Protein AF-Q0B689-F1 (afdb_monomer_lite)

Organism: Burkholderia ambifaria (strain ATCC BAA-244 / DSM 16087 / CCUG 44356 / LMG 19182 / AMMD) (NCBI:txid339670)

Secondary structure (DSSP, 8-state):
--TT-GGGG-HHHHHHHHHHHHHHHHHS----SSS-TTT---GGGSTTHHHHHHHHHGGGHHHHHHHHHHHT-SSGGGS-SSHHHHHHHHHHHHHS-----HHHHHHHHHHHHHHTTHHHHHHHHHHHHHHHHHHHHHHHHHHHHH-TT-EEEEPPPEEEETTEEEEEEEEE-TT-S--EE-PEEEEEEETTEEEEEEEEGGGEEEEEEEEEEETT-----HHHHHHHHHHHHHHHHHHH--

Foldseek 3Di:
DDPDDPCPPQQLVVQLVVLQVVLCVQQVDGQPALADFAQRDGPCRDPPSLVSLCVRCPQLSLLNVVLSLQSSPLASVSHPNHPVSNVVSVVVSVVCSDPDDVVNVVVSVVVVVCSRLPVVLVLLVVLVVLVVVLLVVLQVVVCVVVDLQWDWDKDDWDDPGSFKIKIWIAIDGPPDPDDTFTWMWIWGCRRQKTWIWIAGPPNDDDTDTQDIDGSPDSDPDDSNSVSSNCSHVVRVCVRPVD

Radius of gyration: 23.0 Å; chains: 1; bounding box: 53×30×72 Å

pLDDT: mean 84.65, std 12.05, range [39.56, 97.44]

Structure (mmCIF, N/CA/C/O backbone):
data_AF-Q0B689-F1
#
_entry.id   AF-Q0B689-F1
#
loop_
_atom_site.group_PDB
_atom_site.id
_atom_site.type_symbol
_atom_site.label_atom_id
_atom_site.label_alt_id
_atom_site.label_comp_id
_atom_site.label_asym_id
_atom_site.label_entity_id
_atom_site.label_seq_id
_atom_site.pdbx_PDB_ins_code
_atom_site.Cartn_x
_atom_site.Cartn_y
_atom_site.Cartn_z
_atom_site.occupancy
_atom_site.B_iso_or_equiv
_atom_site.auth_seq_id
_atom_site.auth_comp_id
_atom_site.auth_asym_id
_atom_site.auth_atom_id
_atom_site.pdbx_PDB_model_num
ATOM 1 N N . MET A 1 1 ? -10.304 -6.192 -3.653 1.00 49.03 1 MET A N 1
ATOM 2 C CA . MET A 1 1 ? -9.252 -7.211 -3.418 1.00 49.03 1 MET A CA 1
ATOM 3 C C . MET A 1 1 ? -9.024 -7.962 -4.718 1.00 49.03 1 MET A C 1
ATOM 5 O O . MET A 1 1 ? -10.013 -8.353 -5.327 1.00 49.03 1 MET A O 1
ATOM 9 N N . ALA A 1 2 ? -7.773 -8.137 -5.152 1.00 39.56 2 ALA A N 1
ATOM 10 C CA . ALA A 1 2 ? -7.465 -8.886 -6.372 1.00 39.56 2 ALA A CA 1
ATOM 11 C C . ALA A 1 2 ? -7.900 -10.368 -6.250 1.00 39.56 2 ALA A C 1
ATOM 13 O O . ALA A 1 2 ? -7.925 -10.894 -5.130 1.00 39.56 2 ALA A O 1
ATOM 14 N N . PRO A 1 3 ? -8.257 -11.046 -7.358 1.00 43.84 3 PRO A N 1
ATOM 15 C CA . PRO A 1 3 ? -8.847 -12.386 -7.331 1.00 43.84 3 PRO A CA 1
ATOM 16 C C . PRO A 1 3 ? -7.998 -13.462 -6.630 1.00 43.84 3 PRO A C 1
ATOM 18 O O . PRO A 1 3 ? -8.592 -14.293 -5.943 1.00 43.84 3 PRO A O 1
ATOM 21 N N . ASP A 1 4 ? -6.664 -13.359 -6.664 1.00 53.22 4 ASP A N 1
ATOM 22 C CA . ASP A 1 4 ? -5.737 -14.439 -6.267 1.00 53.22 4 ASP A CA 1
ATOM 23 C C . ASP A 1 4 ? -4.779 -14.097 -5.104 1.00 53.22 4 ASP A C 1
ATOM 25 O O . ASP A 1 4 ? -3.700 -14.673 -4.990 1.00 53.22 4 ASP A O 1
ATOM 29 N N . SER A 1 5 ? -5.120 -13.145 -4.223 1.00 53.62 5 SER A N 1
ATOM 30 C CA . SER A 1 5 ? -4.255 -12.853 -3.061 1.00 53.62 5 SER A CA 1
ATOM 31 C C . SER A 1 5 ? -4.350 -13.967 -1.995 1.00 53.62 5 SER A C 1
ATOM 33 O O . SER A 1 5 ? -5.467 -14.277 -1.559 1.00 53.62 5 SER A O 1
ATOM 35 N N . PRO A 1 6 ? -3.217 -14.519 -1.506 1.00 56.22 6 PRO A N 1
ATOM 36 C CA . PRO A 1 6 ? -3.175 -15.491 -0.401 1.00 56.22 6 PRO A CA 1
ATOM 37 C C . PRO A 1 6 ? -3.872 -14.995 0.875 1.00 56.22 6 PRO A C 1
ATOM 39 O O . PRO A 1 6 ? -4.414 -15.785 1.647 1.00 56.22 6 PRO A O 1
ATOM 42 N N . ASN A 1 7 ? -3.942 -13.674 1.055 1.00 59.44 7 ASN A N 1
ATOM 43 C CA . ASN A 1 7 ? -4.547 -13.017 2.212 1.00 59.44 7 ASN A CA 1
ATOM 44 C C . ASN A 1 7 ? -6.085 -13.030 2.221 1.00 59.44 7 ASN A C 1
ATOM 46 O O . ASN A 1 7 ? -6.696 -12.594 3.197 1.00 59.44 7 ASN A O 1
ATOM 50 N N . LYS A 1 8 ? -6.748 -13.543 1.171 1.00 60.94 8 LYS A N 1
ATOM 51 C CA . LYS A 1 8 ? -8.223 -13.606 1.109 1.00 60.94 8 LYS A CA 1
ATOM 52 C C . LYS A 1 8 ? -8.861 -14.414 2.245 1.00 60.94 8 LYS A C 1
ATOM 54 O O . LYS A 1 8 ? -10.035 -14.203 2.529 1.00 60.94 8 LYS A O 1
ATOM 59 N N . ARG A 1 9 ? -8.126 -15.350 2.856 1.00 69.19 9 ARG A N 1
ATOM 60 C CA . ARG A 1 9 ? -8.610 -16.225 3.943 1.00 69.19 9 ARG A CA 1
ATOM 61 C C . ARG A 1 9 ? -7.841 -16.034 5.246 1.00 69.19 9 ARG A C 1
ATOM 63 O O . ARG A 1 9 ? -7.710 -16.962 6.039 1.00 69.19 9 ARG A O 1
ATOM 70 N N . ASP A 1 10 ? -7.294 -14.845 5.452 1.00 82.56 10 ASP A N 1
ATOM 71 C CA . ASP A 1 10 ? -6.554 -14.554 6.667 1.00 82.56 10 ASP A CA 1
ATOM 72 C C . ASP A 1 10 ? -7.496 -14.460 7.882 1.00 82.56 10 ASP A C 1
ATOM 74 O O . ASP A 1 10 ? -8.417 -13.641 7.888 1.00 82.56 10 ASP A O 1
ATOM 78 N N . GLN A 1 11 ? -7.236 -15.250 8.931 1.00 88.81 11 GLN A N 1
ATOM 79 C CA . GLN A 1 11 ? -8.002 -15.255 10.189 1.00 88.81 11 GLN A CA 1
ATOM 80 C C . GLN A 1 11 ? -8.126 -13.865 10.841 1.00 88.81 11 GLN A C 1
ATOM 82 O O . GLN A 1 11 ? -9.075 -13.583 11.571 1.00 88.81 11 GLN A O 1
ATOM 87 N N . ARG A 1 12 ? -7.172 -12.965 10.581 1.00 90.88 12 ARG A N 1
ATOM 88 C CA . ARG A 1 12 ? -7.169 -11.586 11.082 1.00 90.88 12 ARG A CA 1
ATOM 89 C C . ARG A 1 12 ? -8.289 -10.771 10.442 1.00 90.88 12 ARG A C 1
ATOM 91 O O . ARG A 1 12 ? -8.774 -9.831 11.064 1.00 90.88 12 ARG A O 1
ATOM 98 N N . SER A 1 13 ? -8.746 -11.146 9.245 1.00 88.38 13 SER A N 1
ATOM 99 C CA . SER A 1 13 ? -9.927 -10.553 8.610 1.00 88.38 13 SER A CA 1
ATOM 100 C C . SER A 1 13 ? -11.204 -10.880 9.383 1.00 88.38 13 SER A C 1
ATOM 102 O O . SER A 1 13 ? -12.000 -9.974 9.619 1.00 88.38 13 SER A O 1
ATOM 104 N N . ASP A 1 14 ? -11.361 -12.119 9.863 1.00 91.25 14 ASP A N 1
ATOM 105 C CA . ASP A 1 14 ? -12.500 -12.504 10.710 1.00 91.25 14 ASP A CA 1
ATOM 106 C C . ASP A 1 14 ? -12.478 -11.741 12.040 1.00 91.25 14 ASP A C 1
ATOM 108 O O . ASP A 1 14 ? -13.495 -11.216 12.492 1.00 91.25 14 ASP A O 1
ATOM 112 N N . VAL A 1 15 ? -11.296 -11.600 12.649 1.00 95.44 15 VAL A N 1
ATOM 113 C CA . VAL A 1 15 ? -11.134 -10.812 13.881 1.00 95.44 15 VAL A CA 1
ATOM 114 C C . VAL A 1 15 ? -11.488 -9.340 13.642 1.00 95.44 15 VAL A C 1
ATOM 116 O O . VAL A 1 15 ? -12.200 -8.740 14.448 1.00 95.44 15 VAL A O 1
ATOM 119 N N . THR A 1 16 ? -11.062 -8.753 12.521 1.00 94.69 16 THR A N 1
ATOM 120 C CA . THR A 1 16 ? -11.468 -7.396 12.126 1.00 94.69 16 THR A CA 1
ATOM 121 C C . THR A 1 16 ? -12.969 -7.288 11.894 1.00 94.69 16 THR A C 1
ATOM 123 O O . THR A 1 16 ? -13.560 -6.276 12.266 1.00 94.69 16 THR A O 1
ATOM 126 N N . PHE A 1 17 ? -13.608 -8.315 11.335 1.00 93.25 17 PHE A N 1
ATOM 127 C CA . PHE A 1 17 ? -15.056 -8.326 11.159 1.00 93.25 17 PHE A CA 1
ATOM 128 C C . PHE A 1 17 ? -15.786 -8.273 12.507 1.00 93.25 17 PHE A C 1
ATOM 130 O O . PHE A 1 17 ? -16.710 -7.478 12.671 1.00 93.25 17 PHE A O 1
ATOM 137 N N . VAL A 1 18 ? -15.312 -9.016 13.514 1.00 96.38 18 VAL A N 1
ATOM 138 C CA . VAL A 1 18 ? -15.837 -8.936 14.892 1.00 96.38 18 VAL A CA 1
ATOM 139 C C . VAL A 1 18 ? -15.664 -7.532 15.483 1.00 96.38 18 VAL A C 1
ATOM 141 O O . VAL A 1 18 ? -16.594 -7.006 16.098 1.00 96.38 18 VAL A O 1
ATOM 144 N N . VAL A 1 19 ? -14.519 -6.880 15.255 1.00 96.81 19 VAL A N 1
ATOM 145 C CA . VAL A 1 19 ? -14.325 -5.468 15.640 1.00 96.81 19 VAL A CA 1
ATOM 146 C C . VAL A 1 19 ? -15.316 -4.552 14.907 1.00 96.81 19 VAL A C 1
ATOM 148 O O . VAL A 1 19 ? -15.863 -3.627 15.508 1.00 96.81 19 VAL A O 1
ATOM 151 N N . GLY A 1 20 ? -15.601 -4.836 13.636 1.00 96.56 20 GLY A N 1
ATOM 152 C CA . GLY A 1 20 ? -16.612 -4.145 12.839 1.00 96.56 20 GLY A CA 1
ATOM 153 C C . GLY A 1 20 ? -18.028 -4.272 13.404 1.00 96.56 20 GLY A C 1
ATOM 154 O O . GLY A 1 20 ? -18.747 -3.276 13.470 1.00 96.56 20 GLY A O 1
ATOM 155 N N . ILE A 1 21 ? -18.408 -5.462 13.879 1.00 96.75 21 ILE A N 1
ATOM 156 C CA . ILE A 1 21 ? -19.691 -5.685 14.561 1.00 96.75 21 ILE A CA 1
ATOM 157 C C . ILE A 1 21 ? -19.764 -4.841 15.833 1.00 96.75 21 ILE A C 1
ATOM 159 O O . ILE A 1 21 ? -20.750 -4.137 16.036 1.00 96.75 21 ILE A O 1
ATOM 163 N N . LEU A 1 22 ? -18.717 -4.853 16.666 1.00 96.12 22 LEU A N 1
ATOM 164 C CA . LEU A 1 22 ? -18.672 -4.027 17.876 1.00 96.12 22 LEU A CA 1
ATOM 165 C C . LEU A 1 22 ? -18.818 -2.534 17.543 1.00 96.12 22 LEU A C 1
ATOM 167 O O . LEU A 1 22 ? -19.594 -1.829 18.184 1.00 96.12 22 LEU A O 1
ATOM 171 N N . PHE A 1 23 ? -18.119 -2.055 16.513 1.00 97.25 23 PHE A N 1
ATOM 172 C CA . PHE A 1 23 ? -18.246 -0.678 16.042 1.00 97.25 23 PHE A CA 1
ATOM 173 C C . PHE A 1 23 ? -19.677 -0.341 15.607 1.00 97.25 23 PHE A C 1
ATOM 175 O O . PHE A 1 23 ? -20.207 0.699 16.004 1.00 97.25 23 PHE A O 1
ATOM 182 N N . TYR A 1 24 ? -20.319 -1.221 14.836 1.00 96.62 24 TYR A N 1
ATOM 183 C CA . TYR A 1 24 ? -21.706 -1.036 14.415 1.00 96.62 24 TYR A CA 1
ATOM 184 C C . TYR A 1 24 ? -22.658 -1.001 15.615 1.00 96.62 24 TYR A C 1
ATOM 186 O O . TYR A 1 24 ? -23.504 -0.118 15.689 1.00 96.62 24 TYR A O 1
ATOM 194 N N . VAL A 1 25 ? -22.481 -1.892 16.593 1.00 95.56 25 VAL A N 1
ATOM 195 C CA . VAL A 1 25 ? -23.295 -1.918 17.819 1.00 95.56 25 VAL A CA 1
ATOM 196 C C . VAL A 1 25 ? -23.165 -0.614 18.612 1.00 95.56 25 VAL A C 1
ATOM 198 O O . VAL A 1 25 ? -24.165 -0.108 19.112 1.00 95.56 25 VAL A O 1
ATOM 201 N N . LEU A 1 26 ? -21.961 -0.039 18.707 1.00 94.06 26 LEU A N 1
ATOM 202 C CA . LEU A 1 26 ? -21.735 1.200 19.463 1.00 94.06 26 LEU A CA 1
ATOM 203 C C . LEU A 1 26 ? -22.168 2.473 18.724 1.00 94.06 26 LEU A C 1
ATOM 205 O O . LEU A 1 26 ? -22.410 3.493 19.365 1.00 94.06 26 LEU A O 1
ATOM 209 N N . THR A 1 27 ? -22.217 2.456 17.390 1.00 95.38 27 THR A N 1
ATOM 210 C CA . THR A 1 27 ? -22.373 3.689 16.593 1.00 95.38 27 THR A CA 1
ATOM 211 C C . THR A 1 27 ? -23.562 3.696 15.639 1.00 95.38 27 THR A C 1
ATOM 213 O O . THR A 1 27 ? -23.924 4.759 15.139 1.00 95.38 27 THR A O 1
ATOM 216 N N . GLY A 1 28 ? -24.137 2.533 15.328 1.00 94.44 28 GLY A N 1
ATOM 217 C CA . GLY A 1 28 ? -25.114 2.342 14.254 1.00 94.44 28 GLY A CA 1
ATOM 218 C C . GLY A 1 28 ? -24.543 2.512 12.839 1.00 94.44 28 GLY A C 1
ATOM 219 O O . GLY A 1 28 ? -25.301 2.500 11.870 1.00 94.44 28 GLY A O 1
ATOM 220 N N . LYS A 1 29 ? -23.223 2.695 12.685 1.00 93.31 29 LYS A N 1
ATOM 221 C CA . LYS A 1 29 ? -22.570 2.993 11.400 1.00 93.31 29 LYS A CA 1
ATOM 222 C C . LYS A 1 29 ? -21.870 1.769 10.829 1.00 93.31 29 LYS A C 1
ATOM 224 O O . LYS A 1 29 ? -21.162 1.060 11.537 1.00 93.31 29 LYS A O 1
ATOM 229 N N . ASN A 1 30 ? -22.030 1.541 9.527 1.00 91.38 30 ASN A N 1
ATOM 230 C CA . ASN A 1 30 ? -21.387 0.428 8.831 1.00 91.38 30 ASN A CA 1
ATOM 231 C C . ASN A 1 30 ? -19.897 0.742 8.551 1.00 91.38 30 ASN A C 1
ATOM 233 O O . ASN A 1 30 ? -19.612 1.731 7.867 1.00 91.38 30 ASN A O 1
ATOM 237 N N . PRO A 1 31 ? -18.938 -0.077 9.029 1.00 90.25 31 PRO A N 1
ATOM 238 C CA . PRO A 1 31 ? -17.520 0.063 8.705 1.00 90.25 31 PRO A CA 1
ATOM 239 C C . PRO A 1 31 ? -17.212 -0.551 7.325 1.00 90.25 31 PRO A C 1
ATOM 241 O O . PRO A 1 31 ? -16.418 -1.480 7.209 1.00 90.25 31 PRO A O 1
ATOM 244 N N . SER A 1 32 ? -17.855 -0.036 6.272 1.00 82.31 32 SER A N 1
ATOM 245 C CA . SER A 1 32 ? -17.854 -0.622 4.919 1.00 82.31 32 SER A CA 1
ATOM 246 C C . SER A 1 32 ? -16.464 -0.756 4.285 1.00 82.31 32 SER A C 1
ATOM 248 O O . SER A 1 32 ? -16.208 -1.703 3.546 1.00 82.31 32 SER A O 1
ATOM 250 N N . VAL A 1 33 ? -15.559 0.177 4.589 1.00 85.00 33 VAL A N 1
ATOM 251 C CA . VAL A 1 33 ? -14.144 0.147 4.191 1.00 85.00 33 VAL A CA 1
ATOM 252 C C . VAL A 1 33 ? -13.263 0.436 5.406 1.00 85.00 33 VAL A C 1
ATOM 254 O O . VAL A 1 33 ? -13.633 1.255 6.250 1.00 85.00 33 VAL A O 1
ATOM 257 N N . LEU A 1 34 ? -12.106 -0.228 5.509 1.00 85.00 34 LEU A N 1
ATOM 258 C CA . LEU A 1 34 ? -11.182 -0.087 6.649 1.00 85.00 34 LEU A CA 1
ATOM 259 C C . LEU A 1 34 ? -10.441 1.255 6.667 1.00 85.00 34 LEU A C 1
ATOM 261 O O . LEU A 1 34 ? -10.031 1.712 7.728 1.00 85.00 34 LEU A O 1
ATOM 265 N N . GLU A 1 35 ? -10.292 1.884 5.507 1.00 83.31 35 GLU A N 1
ATOM 266 C CA . GLU A 1 35 ? -9.625 3.169 5.322 1.00 83.31 35 GLU A CA 1
ATOM 267 C C . GLU A 1 35 ? -10.253 3.854 4.101 1.00 83.31 35 GLU A C 1
ATOM 269 O O . GLU A 1 35 ? -10.512 3.195 3.094 1.00 83.31 35 GLU A O 1
ATOM 274 N N . GLU A 1 36 ? -10.574 5.143 4.203 1.00 80.12 36 GLU A N 1
ATOM 275 C CA . GLU A 1 36 ? -10.983 5.951 3.046 1.00 80.12 36 GLU A CA 1
ATOM 276 C C . GLU A 1 36 ? -9.768 6.282 2.176 1.00 80.12 36 GLU A C 1
ATOM 278 O O . GLU A 1 36 ? -8.765 6.762 2.699 1.00 80.12 36 GLU A O 1
ATOM 283 N N . SER A 1 37 ? -9.870 6.074 0.861 1.00 68.75 37 SER A N 1
ATOM 284 C CA . SER A 1 37 ? -8.774 6.320 -0.090 1.00 68.75 37 SER A CA 1
ATOM 285 C C . SER A 1 37 ? -8.305 7.778 -0.093 1.00 68.75 37 SER A C 1
ATOM 287 O O . SER A 1 37 ? -7.106 8.039 -0.082 1.00 68.75 37 SER A O 1
ATOM 289 N N . GLU A 1 38 ? -9.242 8.728 -0.042 1.00 69.19 38 GLU A N 1
ATOM 290 C CA . GLU A 1 38 ? -8.935 10.163 -0.111 1.00 69.19 38 GLU A CA 1
ATOM 291 C C . GLU A 1 38 ? -8.323 10.707 1.184 1.00 69.19 38 GLU A C 1
ATOM 293 O O . GLU A 1 38 ? -7.38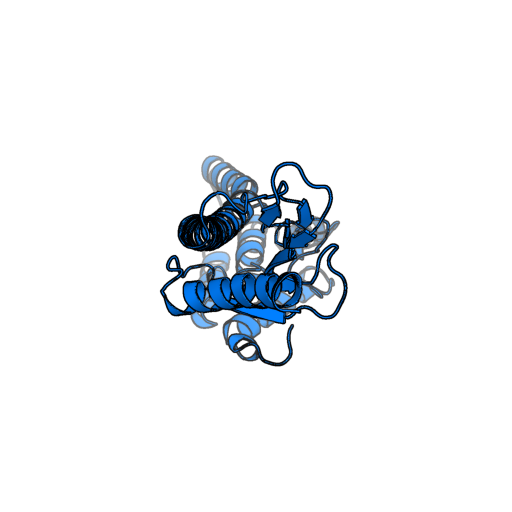0 11.496 1.160 1.00 69.19 38 GLU A O 1
ATOM 298 N N . THR A 1 39 ? -8.873 10.313 2.335 1.00 69.94 39 THR A N 1
ATOM 299 C CA . THR A 1 39 ? -8.546 10.939 3.626 1.00 69.94 39 THR A CA 1
ATOM 300 C C . THR A 1 39 ? -7.633 10.087 4.504 1.00 69.94 39 THR A C 1
ATOM 302 O O . THR A 1 39 ? -7.106 10.586 5.498 1.00 69.94 39 THR A O 1
ATOM 305 N N . GLY A 1 40 ? -7.480 8.796 4.197 1.00 74.00 40 GLY A N 1
ATOM 306 C CA . GLY A 1 40 ? -6.798 7.829 5.057 1.00 74.00 40 GLY A CA 1
ATOM 307 C C . GLY A 1 40 ? -7.536 7.540 6.371 1.00 74.00 40 GLY A C 1
ATOM 308 O O . GLY A 1 40 ? -6.964 6.938 7.280 1.00 74.00 40 GLY A O 1
ATOM 309 N N . ARG A 1 41 ? -8.792 7.988 6.526 1.00 82.88 41 ARG A N 1
ATOM 310 C CA . ARG A 1 41 ? -9.541 7.834 7.782 1.00 82.88 41 ARG A CA 1
ATOM 311 C C . ARG A 1 41 ? -10.106 6.429 7.937 1.00 82.88 41 ARG A C 1
ATOM 313 O O . ARG A 1 41 ? -10.775 5.898 7.045 1.00 82.88 41 ARG A O 1
ATOM 320 N N . ARG A 1 42 ? -9.916 5.867 9.129 1.00 89.38 42 ARG A N 1
ATOM 321 C CA . ARG A 1 42 ? -10.519 4.597 9.566 1.00 89.38 42 ARG A CA 1
ATOM 322 C C . ARG A 1 42 ? -11.968 4.796 10.038 1.00 89.38 42 ARG A C 1
ATOM 324 O O . ARG A 1 42 ? -12.331 5.925 10.375 1.00 89.38 42 ARG A O 1
ATOM 331 N N . PRO A 1 43 ? -12.804 3.739 10.126 1.00 93.56 43 PRO A N 1
ATOM 332 C CA . PRO A 1 43 ? -14.227 3.855 10.461 1.00 93.56 43 PRO A CA 1
ATOM 333 C C . PRO A 1 43 ? -14.557 4.736 11.675 1.00 93.56 43 PRO A C 1
ATOM 335 O O . PRO A 1 43 ? -15.450 5.577 11.598 1.00 93.56 43 PRO A O 1
ATOM 338 N N . HIS A 1 44 ? -13.818 4.604 12.777 1.00 92.69 44 HIS A N 1
ATOM 339 C CA . HIS A 1 44 ? -14.032 5.368 14.016 1.00 92.69 44 HIS A CA 1
ATOM 340 C C . HIS A 1 44 ? -13.517 6.813 13.974 1.00 92.69 44 HIS A C 1
ATOM 342 O O . HIS A 1 44 ? -13.874 7.619 14.834 1.00 92.69 44 HIS A O 1
ATOM 348 N N . GLN A 1 45 ? -12.714 7.152 12.966 1.00 89.81 45 GLN A N 1
ATOM 349 C CA . GLN A 1 45 ? -12.164 8.491 12.734 1.00 89.81 45 GLN A CA 1
ATOM 350 C C . GLN A 1 45 ? -13.041 9.321 11.780 1.00 89.81 45 GLN A C 1
ATOM 352 O O . GLN A 1 45 ? -12.759 10.494 11.530 1.00 89.81 45 GLN A O 1
ATOM 357 N N . ARG A 1 46 ? -14.103 8.723 11.225 1.00 88.69 46 ARG A N 1
ATOM 358 C CA . ARG A 1 46 ? -15.042 9.401 10.326 1.00 88.69 46 ARG A CA 1
ATOM 359 C C . ARG A 1 46 ? -15.959 10.368 11.081 1.00 88.69 46 ARG A C 1
ATOM 361 O O . ARG A 1 46 ? -16.239 10.147 12.265 1.00 88.69 46 ARG A O 1
ATOM 368 N N . PRO A 1 47 ? -16.489 11.403 10.399 1.00 87.69 47 PRO A N 1
ATOM 369 C CA . PRO A 1 47 ? -17.395 12.368 11.010 1.00 87.69 47 PRO A CA 1
ATOM 370 C C . PRO A 1 47 ? -18.544 11.718 11.798 1.00 87.69 47 PRO A C 1
ATOM 372 O O . PRO A 1 47 ? -19.244 10.811 11.330 1.00 87.69 47 PRO A O 1
ATOM 375 N N . GLY A 1 48 ? -18.723 12.173 13.037 1.00 88.25 48 GLY A N 1
ATOM 376 C CA . GLY A 1 48 ? -19.771 11.714 13.940 1.00 88.25 48 GLY A CA 1
ATOM 377 C C . GLY A 1 48 ? -19.512 10.353 14.595 1.00 88.25 48 GLY A C 1
ATOM 378 O O . GLY A 1 48 ? -20.357 9.909 15.361 1.00 88.25 48 GLY A O 1
ATOM 379 N N . ALA A 1 49 ? -18.482 9.583 14.216 1.00 91.44 49 ALA A N 1
ATOM 380 C CA . ALA A 1 49 ? -18.264 8.242 14.779 1.00 91.44 49 ALA A CA 1
ATOM 381 C C . ALA A 1 49 ? -17.666 8.321 16.190 1.00 91.44 49 ALA A C 1
ATOM 383 O O . ALA A 1 49 ? -18.134 7.651 17.109 1.00 91.44 49 ALA A O 1
ATOM 384 N N . SER A 1 50 ? -16.679 9.198 16.376 1.00 86.94 50 SER A N 1
ATOM 385 C CA . SER A 1 50 ? -16.067 9.460 17.681 1.00 86.94 50 SER A CA 1
ATOM 386 C C . SER A 1 50 ? -17.056 10.070 18.683 1.00 86.94 50 SER A C 1
ATOM 388 O O . SER A 1 50 ? -16.953 9.813 19.879 1.00 86.94 50 SER A O 1
ATOM 390 N N . GLU A 1 51 ? -18.033 10.854 18.222 1.00 89.94 51 GLU A N 1
ATOM 391 C CA . GLU A 1 51 ? -19.121 11.400 19.044 1.00 89.94 51 GLU A CA 1
ATOM 392 C C . GLU A 1 51 ? -20.050 10.284 19.533 1.00 89.94 51 GLU A C 1
ATOM 394 O O . GLU A 1 51 ? -20.333 10.210 20.727 1.00 89.94 51 GLU A O 1
ATOM 399 N N . SER A 1 52 ? -20.460 9.374 18.641 1.00 93.44 52 SER A N 1
ATOM 400 C CA . SER A 1 52 ? -21.273 8.208 19.009 1.00 93.44 52 SER A CA 1
ATOM 401 C C . SER A 1 52 ? -20.553 7.303 20.009 1.00 93.44 52 SER A C 1
ATOM 403 O O . SER A 1 52 ? -21.141 6.907 21.010 1.00 93.44 52 SER A O 1
ATOM 405 N N . ILE A 1 53 ? -19.261 7.029 19.788 1.00 93.19 53 ILE A N 1
ATOM 406 C CA . ILE A 1 53 ? -18.453 6.231 20.721 1.00 93.19 53 ILE A CA 1
ATOM 407 C C . ILE A 1 53 ? -18.376 6.926 22.082 1.00 93.19 53 ILE A C 1
ATOM 409 O O . ILE A 1 53 ? -18.591 6.273 23.097 1.00 93.19 53 ILE A O 1
ATOM 413 N N . ARG A 1 54 ? -18.130 8.242 22.115 1.00 89.62 54 ARG A N 1
ATOM 414 C CA . ARG A 1 54 ? -18.099 9.025 23.361 1.00 89.62 54 ARG A CA 1
ATOM 415 C C . ARG A 1 54 ? -19.401 8.934 24.148 1.00 89.62 54 ARG A C 1
ATOM 417 O O . ARG A 1 54 ? -19.355 8.751 25.359 1.00 89.62 54 ARG A O 1
ATOM 424 N N . ALA A 1 55 ? -20.536 9.027 23.460 1.00 90.25 55 ALA A N 1
ATOM 425 C CA . ALA A 1 55 ? -21.854 9.005 24.086 1.00 90.25 55 ALA A CA 1
ATOM 426 C C . ALA A 1 55 ? -22.193 7.664 24.763 1.00 90.25 55 ALA A C 1
ATOM 428 O O . ALA A 1 55 ? -22.967 7.647 25.715 1.00 90.25 55 ALA A O 1
ATOM 429 N N . VAL A 1 56 ? -21.632 6.549 24.279 1.00 90.75 56 VAL A N 1
ATOM 430 C CA . VAL A 1 56 ? -21.950 5.199 24.783 1.00 90.75 56 VAL A CA 1
ATOM 431 C C . VAL A 1 56 ? -20.843 4.642 25.681 1.00 90.75 56 VAL A C 1
ATOM 433 O O . VAL A 1 56 ? -21.126 3.990 26.684 1.00 90.75 56 VAL A O 1
ATOM 436 N N . ALA A 1 57 ? -19.576 4.887 25.339 1.00 86.06 57 ALA A N 1
ATOM 437 C CA . ALA A 1 57 ? -18.429 4.306 26.032 1.00 86.06 57 ALA A CA 1
ATOM 438 C C . ALA A 1 57 ? -18.017 5.082 27.292 1.00 86.06 57 ALA A C 1
ATOM 440 O O . ALA A 1 57 ? -17.313 4.511 28.122 1.00 86.06 57 ALA A O 1
ATOM 441 N N . ASN A 1 58 ? -18.441 6.343 27.455 1.00 84.62 58 ASN A N 1
ATOM 442 C CA . ASN A 1 58 ? -18.133 7.182 28.621 1.00 84.62 58 ASN A CA 1
ATOM 443 C C . ASN A 1 58 ? -16.635 7.116 28.985 1.00 84.62 58 ASN A C 1
ATOM 445 O O . ASN A 1 58 ? -15.779 7.423 28.150 1.00 84.62 58 ASN A O 1
ATOM 449 N N . ASP A 1 59 ? -16.311 6.647 30.190 1.00 83.94 59 ASP A N 1
ATOM 450 C CA . ASP A 1 59 ? -14.947 6.522 30.708 1.00 83.94 59 ASP A CA 1
ATOM 451 C C . ASP A 1 59 ? -14.059 5.628 29.816 1.00 83.94 59 ASP A C 1
ATOM 453 O O . ASP A 1 59 ? -12.866 5.881 29.652 1.00 83.94 59 ASP A O 1
ATOM 457 N N . TRP A 1 60 ? -14.631 4.635 29.130 1.00 86.25 60 TRP A N 1
ATOM 458 C CA . TRP A 1 60 ? -13.897 3.732 28.234 1.00 86.25 60 TRP A CA 1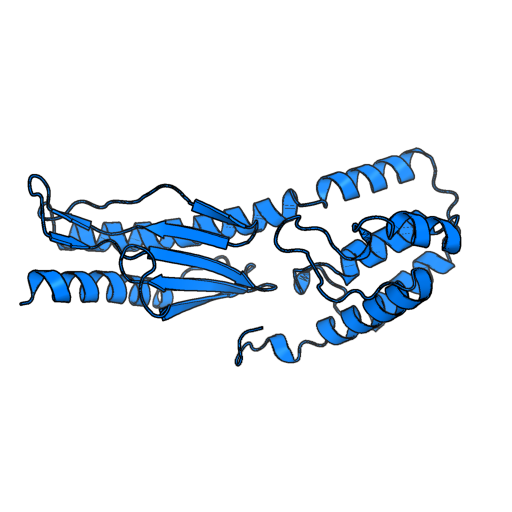
ATOM 459 C C . TRP A 1 60 ? -13.643 4.301 26.836 1.00 86.25 60 TRP A C 1
ATOM 461 O O . TRP A 1 60 ? -13.080 3.596 25.994 1.00 86.25 60 TRP A O 1
ATOM 471 N N . THR A 1 61 ? -14.040 5.547 26.551 1.00 87.69 61 THR A N 1
ATOM 472 C CA . THR A 1 61 ? -13.916 6.162 25.217 1.00 87.69 61 THR A CA 1
ATOM 473 C C . THR A 1 61 ? -12.517 5.999 24.642 1.00 87.69 61 THR A C 1
ATOM 475 O O . THR A 1 61 ? -12.362 5.547 23.507 1.00 87.69 61 THR A O 1
ATOM 478 N N . LEU A 1 62 ? -11.483 6.366 25.406 1.00 85.06 62 LEU A N 1
ATOM 479 C CA . LEU A 1 62 ? -10.115 6.298 24.908 1.00 85.06 62 LEU A CA 1
ATOM 480 C C . LEU A 1 62 ? -9.752 4.845 24.601 1.00 85.06 62 LEU A C 1
ATOM 482 O O . LEU A 1 62 ? -9.444 4.531 23.457 1.00 85.06 62 LEU A O 1
ATOM 486 N N . SER A 1 63 ? -9.873 3.930 25.552 1.00 87.75 63 SER A N 1
ATOM 487 C CA . SER A 1 63 ? -9.512 2.529 25.319 1.00 87.75 63 SER A CA 1
ATOM 488 C C . SER A 1 63 ? -10.286 1.892 24.155 1.00 87.75 63 SER A C 1
ATOM 490 O O . SER A 1 63 ? -9.716 1.131 23.377 1.00 87.75 63 SER A O 1
ATOM 492 N N . THR A 1 64 ? -11.551 2.274 23.971 1.00 91.50 64 THR A N 1
ATOM 493 C CA . THR A 1 64 ? -12.393 1.828 22.852 1.00 91.50 64 THR A CA 1
ATOM 494 C C . THR A 1 64 ? -11.883 2.354 21.508 1.00 91.50 64 THR A C 1
ATOM 496 O O . THR A 1 64 ? -11.769 1.599 20.546 1.00 91.50 64 THR A O 1
ATOM 499 N N . LEU A 1 65 ? -11.516 3.636 21.433 1.00 90.88 65 LEU A N 1
ATOM 500 C CA . LEU A 1 65 ? -10.914 4.216 20.230 1.00 90.88 65 LEU A CA 1
ATOM 501 C C . LEU A 1 65 ? -9.569 3.555 19.888 1.00 90.88 65 LEU A C 1
ATOM 503 O O . LEU A 1 65 ? -9.338 3.254 18.722 1.00 90.88 65 LEU A O 1
ATOM 507 N N . ALA A 1 66 ? -8.730 3.252 20.885 1.00 88.19 66 ALA A N 1
ATOM 508 C CA . ALA A 1 66 ? -7.455 2.555 20.674 1.00 88.19 66 ALA A CA 1
ATOM 509 C C . ALA A 1 66 ? -7.657 1.119 20.156 1.00 88.19 66 ALA A C 1
ATOM 511 O O . ALA A 1 66 ? -6.939 0.655 19.266 1.00 88.19 66 ALA A O 1
ATOM 512 N N . LEU A 1 67 ? -8.677 0.423 20.669 1.00 93.62 67 LEU A N 1
ATOM 513 C CA . LEU A 1 67 ? -9.082 -0.884 20.159 1.00 93.62 67 LEU A CA 1
ATOM 514 C C . LEU A 1 67 ? -9.478 -0.801 18.680 1.00 93.62 67 LEU A C 1
ATOM 516 O O . LEU A 1 67 ? -9.066 -1.656 17.893 1.00 93.62 67 LEU A O 1
ATOM 520 N N . PHE A 1 68 ? -10.226 0.233 18.284 1.00 94.38 68 PHE A N 1
ATOM 521 C CA . PHE A 1 68 ? -10.594 0.453 16.884 1.00 94.38 68 PHE A CA 1
ATOM 522 C C . PHE A 1 68 ? -9.414 0.871 16.007 1.00 94.38 68 PHE A C 1
ATOM 524 O O . PHE A 1 68 ? -9.315 0.387 14.880 1.00 94.38 68 PHE A O 1
ATOM 531 N N . ASP A 1 69 ? -8.482 1.684 16.515 1.00 89.94 69 ASP A N 1
ATOM 532 C CA . ASP A 1 69 ? -7.237 1.999 15.808 1.00 89.94 69 ASP A CA 1
ATOM 533 C C . ASP A 1 69 ? -6.506 0.710 15.423 1.00 89.94 69 ASP A C 1
ATOM 535 O O . ASP A 1 69 ? -6.115 0.543 14.267 1.00 89.94 69 ASP A O 1
ATOM 539 N N . ARG A 1 70 ? -6.385 -0.237 16.356 1.00 91.00 70 ARG A N 1
ATOM 540 C CA . ARG A 1 70 ? -5.731 -1.519 16.094 1.00 91.00 70 ARG A CA 1
ATOM 541 C C . ARG A 1 70 ? -6.562 -2.441 15.199 1.00 91.00 70 ARG A C 1
ATOM 543 O O . ARG A 1 70 ? -6.045 -2.992 14.229 1.00 91.00 70 ARG A O 1
ATOM 550 N N . GLY A 1 71 ? -7.843 -2.621 15.508 1.00 92.56 71 GLY A N 1
ATOM 551 C CA . GLY A 1 71 ? -8.709 -3.577 14.815 1.00 92.56 71 GLY A CA 1
ATOM 552 C C . GLY A 1 71 ? -9.014 -3.207 13.363 1.00 92.56 71 GLY A C 1
ATOM 553 O O . GLY A 1 71 ? -9.087 -4.099 12.515 1.00 92.56 71 GLY A O 1
ATOM 554 N N . PHE A 1 72 ? -9.110 -1.907 13.065 1.00 92.56 72 PHE A N 1
ATOM 555 C CA . PHE A 1 72 ? -9.261 -1.381 11.706 1.00 92.56 72 PHE A CA 1
ATOM 556 C C . PHE A 1 72 ? -7.934 -1.001 11.052 1.00 92.56 72 PHE A C 1
ATOM 558 O O . PHE A 1 72 ? -7.936 -0.317 10.030 1.00 92.56 72 PHE A O 1
ATOM 565 N N . SER A 1 73 ? -6.795 -1.418 11.615 1.00 87.06 73 SER A N 1
ATOM 566 C CA . SER A 1 73 ? -5.519 -1.127 10.977 1.00 87.06 73 SER A CA 1
ATOM 567 C C . SER A 1 73 ? -5.496 -1.717 9.561 1.00 87.06 73 SER A C 1
ATOM 569 O O . SER A 1 73 ? -5.812 -2.889 9.380 1.00 87.06 73 SER A O 1
ATOM 571 N N . PRO A 1 74 ? -5.107 -0.954 8.538 1.00 80.38 74 PRO A N 1
ATOM 572 C CA . PRO A 1 74 ? -5.062 -1.424 7.155 1.00 80.38 74 PRO A CA 1
ATOM 573 C C . PRO A 1 74 ? -4.027 -2.546 6.962 1.00 80.38 74 PRO A C 1
ATOM 575 O O . PRO A 1 74 ? -4.268 -3.471 6.187 1.00 80.38 74 PRO A O 1
ATOM 578 N N . LEU A 1 75 ? -2.936 -2.530 7.738 1.00 79.69 75 LEU A N 1
ATOM 579 C CA . LEU A 1 75 ? -1.905 -3.573 7.751 1.00 79.69 75 LEU A CA 1
ATOM 580 C C . LEU A 1 75 ? -2.318 -4.749 8.617 1.00 79.69 75 LEU A C 1
ATOM 582 O O . LEU A 1 75 ? -2.482 -4.578 9.824 1.00 79.69 75 LEU A O 1
ATOM 586 N N . LEU A 1 76 ? -2.390 -5.945 8.031 1.00 84.06 76 LEU A N 1
ATOM 587 C CA . LEU A 1 76 ? -2.742 -7.175 8.746 1.00 84.06 76 LEU A CA 1
ATOM 588 C C . LEU A 1 76 ? -1.820 -7.436 9.951 1.00 84.06 76 LEU A C 1
ATOM 590 O O . LEU A 1 76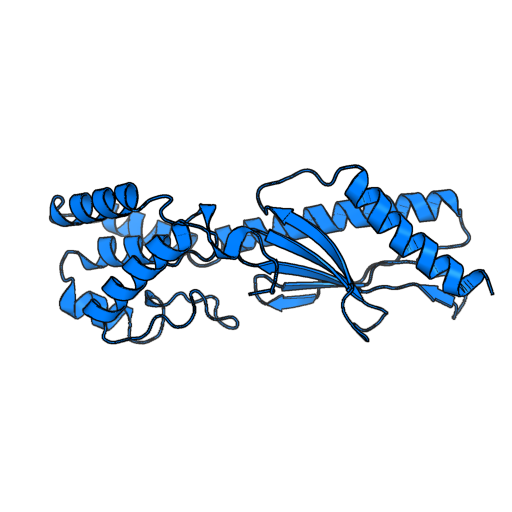 ? -2.299 -7.749 11.043 1.00 84.06 76 LEU A O 1
ATOM 594 N N . ASN A 1 77 ? -0.515 -7.197 9.802 1.00 83.06 77 ASN A N 1
ATOM 595 C CA . ASN A 1 77 ? 0.473 -7.360 10.878 1.00 83.06 77 ASN A CA 1
ATOM 596 C C . ASN A 1 77 ? 0.282 -6.382 12.050 1.00 83.06 77 ASN A C 1
ATOM 598 O O . ASN A 1 77 ? 0.741 -6.640 13.157 1.00 83.06 77 ASN A O 1
ATOM 602 N N . SER A 1 78 ? -0.429 -5.273 11.840 1.00 83.62 78 SER A N 1
ATOM 603 C CA . SER A 1 78 ? -0.748 -4.311 12.899 1.00 83.62 78 SER A CA 1
ATOM 604 C C . SER A 1 78 ? -2.109 -4.567 13.557 1.00 83.62 78 SER A C 1
ATOM 606 O O . SER A 1 78 ? -2.460 -3.868 14.507 1.00 83.62 78 SER A O 1
ATOM 608 N N . ARG A 1 79 ? -2.892 -5.538 13.068 1.00 91.06 79 ARG A N 1
ATOM 609 C CA . ARG A 1 79 ? -4.197 -5.903 13.644 1.00 91.06 79 ARG A CA 1
ATOM 610 C C . ARG A 1 79 ? -4.033 -6.813 14.861 1.00 91.06 79 ARG A C 1
ATOM 612 O O . ARG A 1 79 ? -2.923 -7.149 15.287 1.00 91.06 79 ARG A O 1
ATOM 619 N N . PHE A 1 80 ? -5.157 -7.219 15.436 1.00 94.31 80 PHE A N 1
ATOM 620 C CA . PHE A 1 80 ? -5.190 -8.363 16.339 1.00 94.31 80 PHE A CA 1
ATOM 621 C C . PHE A 1 80 ? -4.863 -9.633 15.551 1.00 94.31 80 PHE A C 1
ATOM 623 O O . PHE A 1 80 ? -5.493 -9.920 14.536 1.00 94.31 80 PHE A O 1
ATOM 630 N N . GLN A 1 81 ? -3.875 -10.385 16.021 1.00 93.75 81 GLN A N 1
ATOM 631 C CA . GLN A 1 81 ? -3.384 -11.586 15.351 1.00 93.75 81 GLN A CA 1
ATOM 632 C C . GLN A 1 81 ? -4.268 -12.808 15.638 1.00 93.75 81 GLN A C 1
ATOM 634 O O . GLN A 1 81 ? -4.180 -13.814 14.942 1.00 93.75 81 GLN A O 1
ATOM 639 N N . SER A 1 82 ? -5.128 -12.742 16.663 1.00 96.06 82 SER A N 1
ATOM 640 C CA . SER A 1 82 ? -6.071 -13.814 16.997 1.00 96.06 82 SER A CA 1
ATOM 641 C C . SER A 1 82 ? -7.289 -13.312 17.777 1.00 96.06 82 SER A C 1
ATOM 643 O O . SER A 1 82 ? -7.233 -12.292 18.467 1.00 96.06 82 SER A O 1
ATOM 645 N N . ALA A 1 83 ? -8.372 -14.094 17.764 1.00 96.00 83 ALA A N 1
ATOM 646 C CA . ALA A 1 83 ? -9.544 -13.842 18.607 1.00 96.00 83 ALA A CA 1
ATOM 647 C C . ALA A 1 83 ? -9.205 -13.863 20.110 1.00 96.00 83 ALA A C 1
ATOM 649 O O . ALA A 1 83 ? -9.782 -13.111 20.895 1.00 96.00 83 ALA A O 1
ATOM 650 N N . ARG A 1 84 ? -8.231 -14.694 20.521 1.00 96.81 84 ARG A N 1
ATOM 651 C CA . ARG A 1 84 ? -7.737 -14.736 21.906 1.00 96.81 84 ARG A CA 1
ATOM 652 C C . ARG A 1 84 ? -7.151 -13.391 22.324 1.00 96.81 84 ARG A C 1
ATOM 654 O O . ARG A 1 84 ? -7.429 -12.943 23.432 1.00 96.81 84 ARG A O 1
ATOM 661 N N . GLU A 1 85 ? -6.376 -12.772 21.440 1.00 95.69 85 GLU A N 1
ATOM 662 C CA . GLU A 1 85 ? -5.764 -11.469 21.685 1.00 95.69 85 GLU A CA 1
ATOM 663 C C . GLU A 1 85 ? -6.819 -10.360 21.793 1.00 95.69 85 GLU A C 1
ATOM 665 O O . GLU A 1 85 ? -6.810 -9.607 22.764 1.00 95.69 85 GLU A O 1
ATOM 670 N N . LEU A 1 86 ? -7.784 -10.312 20.866 1.00 96.69 86 LEU A N 1
ATOM 671 C CA . LEU A 1 86 ? -8.901 -9.363 20.944 1.00 96.69 86 LEU A CA 1
ATOM 672 C C . LEU A 1 86 ? -9.682 -9.520 22.260 1.00 96.69 86 LEU A C 1
ATOM 674 O O . LEU A 1 86 ? -10.000 -8.535 22.923 1.00 96.69 86 LEU A O 1
ATOM 678 N N . ARG A 1 87 ? -9.960 -10.762 22.676 1.00 96.62 87 ARG A N 1
ATOM 679 C CA . ARG A 1 87 ? -10.659 -11.046 23.938 1.00 96.62 87 ARG A CA 1
ATOM 680 C C . ARG A 1 87 ? -9.872 -10.567 25.159 1.00 96.62 87 ARG A C 1
ATOM 682 O O . ARG A 1 87 ? -10.471 -10.048 26.096 1.00 96.62 87 ARG A O 1
ATOM 689 N N . GLN A 1 88 ? -8.555 -10.772 25.172 1.00 94.38 88 GLN A N 1
ATOM 690 C CA . GLN A 1 88 ? -7.689 -10.292 26.253 1.00 94.38 88 GLN A CA 1
ATOM 691 C C . GLN A 1 88 ? -7.716 -8.767 26.340 1.00 94.38 88 GLN A C 1
ATOM 693 O O . GLN A 1 88 ? -7.841 -8.232 27.438 1.00 94.38 88 GLN A O 1
ATOM 698 N N . GLU A 1 89 ? -7.678 -8.084 25.197 1.00 93.19 89 GLU A N 1
ATOM 699 C CA . GLU A 1 89 ? -7.747 -6.627 25.155 1.00 93.19 89 GLU A CA 1
ATOM 700 C C . GLU A 1 89 ? -9.100 -6.105 25.651 1.00 93.19 89 GLU A C 1
ATOM 702 O O . GLU A 1 89 ? -9.140 -5.234 26.513 1.00 93.19 89 GLU A O 1
ATOM 707 N N . LEU A 1 90 ? -10.216 -6.692 25.211 1.00 93.75 90 LEU A N 1
ATOM 708 C CA . LEU A 1 90 ? -11.547 -6.335 25.719 1.00 93.75 90 LEU A CA 1
ATOM 709 C C . LEU A 1 90 ? -11.656 -6.534 27.236 1.00 93.75 90 LEU A C 1
ATOM 711 O O . LEU A 1 90 ? -12.143 -5.654 27.943 1.00 93.75 90 LEU A O 1
ATOM 715 N N . LYS A 1 91 ? -11.149 -7.660 27.750 1.00 92.62 91 LYS A N 1
ATOM 716 C CA . LYS A 1 91 ? -11.119 -7.935 29.190 1.00 92.62 91 LYS A CA 1
ATOM 717 C C . LYS A 1 91 ? -10.294 -6.880 29.937 1.00 92.62 91 LYS A C 1
ATOM 719 O O . LYS A 1 91 ? -10.765 -6.342 30.933 1.00 92.62 91 LYS A O 1
ATOM 724 N N . ARG A 1 92 ? -9.125 -6.509 29.405 1.00 88.38 92 ARG A N 1
ATOM 725 C CA . ARG A 1 92 ? -8.268 -5.446 29.954 1.00 88.38 92 ARG A CA 1
ATOM 726 C C . ARG A 1 92 ? -8.988 -4.097 30.021 1.00 88.38 92 ARG A C 1
ATOM 728 O O . ARG A 1 92 ? -8.800 -3.375 30.997 1.00 88.38 92 ARG A O 1
ATOM 735 N N . ILE A 1 93 ? -9.788 -3.757 29.008 1.00 88.50 93 ILE A N 1
ATOM 736 C CA . ILE A 1 93 ? -10.586 -2.519 28.966 1.00 88.50 93 ILE A CA 1
ATOM 737 C C . ILE A 1 93 ? -11.695 -2.541 30.025 1.00 88.50 93 ILE A C 1
ATOM 739 O O . ILE A 1 93 ? -11.936 -1.531 30.680 1.00 88.50 93 ILE A O 1
ATOM 743 N N . MET A 1 94 ? -12.351 -3.688 30.214 1.00 87.06 94 MET A N 1
ATOM 744 C CA . MET A 1 94 ? -13.412 -3.845 31.214 1.00 87.06 94 MET A CA 1
ATOM 745 C C . MET A 1 94 ? -12.880 -3.820 32.653 1.00 87.06 94 MET A C 1
ATOM 747 O O . MET A 1 94 ? -13.525 -3.254 33.531 1.00 87.06 94 MET A O 1
ATOM 751 N N . GLU A 1 95 ? -11.721 -4.437 32.899 1.00 85.25 95 GLU A N 1
ATOM 752 C CA . GLU A 1 95 ? -11.122 -4.557 34.236 1.00 85.25 95 GLU A CA 1
ATOM 753 C C . GLU A 1 95 ? -10.431 -3.267 34.690 1.00 85.25 95 GLU A C 1
ATOM 755 O O . GLU A 1 95 ? -10.521 -2.895 35.860 1.00 85.25 95 GLU A O 1
ATOM 760 N N . ASN A 1 96 ? -9.789 -2.544 33.770 1.00 70.75 96 ASN A N 1
ATOM 761 C CA . ASN A 1 96 ? -9.191 -1.247 34.068 1.00 70.75 96 ASN A CA 1
ATOM 762 C C . ASN A 1 96 ? -10.237 -0.148 33.902 1.00 70.75 96 ASN A C 1
ATOM 764 O O . ASN A 1 96 ? -10.261 0.554 32.890 1.00 70.75 96 ASN A O 1
ATOM 768 N N . LYS A 1 97 ? -11.101 0.007 34.911 1.00 64.62 97 LYS A N 1
ATOM 769 C CA . LYS A 1 97 ? -11.953 1.193 35.024 1.00 64.62 97 LYS A CA 1
ATOM 770 C C . LYS A 1 97 ? -11.029 2.419 34.990 1.00 64.62 97 LYS A C 1
ATOM 772 O O . LYS A 1 97 ? -10.156 2.523 35.855 1.00 64.62 97 LYS A O 1
ATOM 777 N N . PRO A 1 98 ? -11.124 3.288 33.976 1.00 60.09 98 PRO A N 1
ATOM 778 C CA . PRO A 1 98 ? -10.097 4.285 33.784 1.00 60.09 98 PRO A CA 1
ATOM 779 C C . PRO A 1 98 ? -10.270 5.371 34.841 1.00 60.09 98 PRO A C 1
ATOM 781 O O . PRO A 1 98 ? -11.210 6.157 34.802 1.00 60.09 98 PRO A O 1
ATOM 784 N N . THR A 1 99 ? -9.298 5.448 35.742 1.00 56.47 99 THR A N 1
ATOM 785 C CA . THR A 1 99 ? -8.924 6.693 36.417 1.00 56.47 99 THR A CA 1
ATOM 786 C C . THR A 1 99 ? -7.552 7.087 35.869 1.00 56.47 99 THR A C 1
ATOM 788 O O . THR A 1 99 ? -6.568 7.036 36.607 1.00 56.47 99 THR A O 1
ATOM 791 N N . PRO A 1 100 ? -7.406 7.358 34.556 1.00 57.94 100 PRO A N 1
ATOM 792 C CA . PRO A 1 100 ? -6.086 7.581 34.003 1.00 57.94 100 PRO A CA 1
ATOM 793 C C . PRO A 1 100 ? -5.600 8.917 34.553 1.00 57.94 100 PRO A C 1
ATOM 795 O O . PRO A 1 100 ? -6.288 9.938 34.444 1.00 57.94 100 PRO A O 1
ATOM 798 N N . ALA A 1 101 ? -4.419 8.924 35.162 1.00 61.97 101 ALA A N 1
ATOM 799 C CA . ALA A 1 101 ? -3.784 10.178 35.531 1.00 61.97 101 ALA A CA 1
ATOM 800 C C . ALA A 1 101 ? -3.644 11.044 34.265 1.00 61.97 101 ALA A C 1
ATOM 802 O O . ALA A 1 101 ? -3.418 10.523 33.172 1.00 61.97 101 ALA A O 1
ATOM 803 N N . ALA A 1 102 ? -3.750 12.370 34.383 1.00 63.38 102 ALA A N 1
ATOM 804 C CA . ALA A 1 102 ? -3.721 13.275 33.225 1.00 63.38 102 ALA A CA 1
ATOM 805 C C . ALA A 1 102 ? -2.508 13.047 32.287 1.00 63.38 102 ALA A C 1
ATOM 807 O O . ALA A 1 102 ? -2.612 13.239 31.075 1.00 63.38 102 ALA A O 1
ATOM 808 N N . GLY A 1 103 ? -1.376 12.571 32.823 1.00 64.44 103 GLY A N 1
ATOM 809 C CA . GLY A 1 103 ? -0.196 12.185 32.040 1.00 64.44 103 GLY A CA 1
ATOM 810 C C . GLY A 1 103 ? -0.399 10.966 31.126 1.00 64.44 103 GLY A C 1
ATOM 811 O O . GLY A 1 103 ? 0.130 10.946 30.016 1.00 64.44 103 GLY A O 1
ATOM 812 N N . GLU A 1 104 ? -1.200 9.981 31.535 1.00 65.50 104 GLU A N 1
ATOM 813 C CA . GLU A 1 104 ? -1.526 8.802 30.718 1.00 65.50 104 GLU A CA 1
ATOM 814 C C . GLU A 1 104 ? -2.456 9.173 29.560 1.00 65.50 104 GLU A C 1
ATOM 816 O O . GLU A 1 104 ? -2.248 8.729 28.431 1.00 65.50 104 GLU A O 1
ATOM 821 N N . VAL A 1 105 ? -3.420 10.068 29.809 1.00 68.62 105 VAL A N 1
ATOM 822 C CA . VAL A 1 105 ? -4.307 10.617 28.771 1.00 68.62 105 VAL A CA 1
ATOM 823 C C . VAL A 1 105 ? -3.505 11.367 27.707 1.00 68.62 105 VAL A C 1
ATOM 825 O O . VAL A 1 105 ? -3.705 11.144 26.516 1.00 68.62 105 VAL A O 1
ATOM 828 N N . LEU A 1 106 ? -2.562 12.223 28.112 1.00 72.25 106 LEU A N 1
ATOM 829 C CA . LEU A 1 106 ? -1.707 12.959 27.174 1.00 72.25 106 LEU A CA 1
ATOM 830 C C . LEU A 1 106 ? -0.773 12.038 26.379 1.00 72.25 106 LEU A C 1
ATOM 832 O O . LEU A 1 106 ? -0.558 12.271 25.189 1.00 72.25 106 LEU A O 1
ATOM 836 N N . SER A 1 107 ? -0.241 10.984 27.006 1.00 69.88 107 SER A N 1
ATOM 837 C CA . SER A 1 107 ? 0.563 9.969 26.314 1.00 69.88 107 SER A CA 1
ATOM 838 C C . SER A 1 107 ? -0.255 9.233 25.251 1.00 69.88 107 SER A C 1
ATOM 840 O O . SER A 1 107 ? 0.206 9.056 24.124 1.00 69.88 107 SER A O 1
ATOM 842 N N . GLU A 1 108 ? -1.492 8.867 25.577 1.00 68.62 108 GLU A N 1
ATOM 843 C CA . GLU A 1 108 ? -2.409 8.193 24.661 1.00 68.62 108 GLU A CA 1
ATOM 844 C C . GLU A 1 108 ? -2.852 9.107 23.506 1.00 68.62 108 GLU A C 1
ATOM 846 O O . GLU A 1 108 ? -2.879 8.684 22.351 1.00 68.62 108 GLU A O 1
ATOM 851 N N . ILE A 1 109 ? -3.121 10.389 23.783 1.00 71.69 109 ILE A N 1
ATOM 852 C CA . ILE A 1 109 ? -3.399 11.395 22.746 1.00 71.69 109 ILE A CA 1
ATOM 853 C C . ILE A 1 109 ? -2.191 11.552 21.815 1.00 71.69 109 ILE A C 1
ATOM 855 O O . ILE A 1 109 ? -2.362 11.545 20.597 1.00 71.69 109 ILE A O 1
ATOM 859 N N . ARG A 1 110 ? -0.969 11.644 22.358 1.00 69.19 110 ARG A N 1
ATOM 860 C CA . ARG A 1 110 ? 0.257 11.736 21.551 1.00 69.19 110 ARG A CA 1
ATOM 861 C C . ARG A 1 110 ? 0.429 10.510 20.654 1.00 69.19 110 ARG A C 1
ATOM 863 O O . ARG A 1 110 ? 0.618 10.679 19.454 1.00 69.19 110 ARG A O 1
ATOM 870 N N . LYS A 1 111 ? 0.269 9.300 21.201 1.00 66.88 111 LYS A N 1
ATOM 871 C CA . LYS A 1 111 ? 0.328 8.053 20.421 1.00 66.88 111 LYS A CA 1
ATOM 872 C C . LYS A 1 111 ? -0.662 8.048 19.262 1.00 66.88 111 LYS A C 1
ATOM 874 O O . LYS A 1 111 ? -0.331 7.557 18.192 1.00 66.88 111 LYS A O 1
ATOM 879 N N . ARG A 1 112 ? -1.861 8.608 19.440 1.00 66.06 112 ARG A N 1
ATOM 880 C CA . ARG A 1 112 ? -2.858 8.708 18.361 1.00 66.06 112 ARG A CA 1
ATOM 881 C C . ARG A 1 112 ? -2.492 9.724 17.304 1.00 66.06 112 ARG A C 1
ATOM 883 O O . ARG A 1 112 ? -2.696 9.441 16.133 1.00 66.06 112 ARG A O 1
ATOM 890 N N . LEU A 1 113 ? -1.957 10.874 17.705 1.00 65.12 113 LEU A N 1
ATOM 891 C CA . LEU A 1 113 ? -1.474 11.882 16.762 1.00 65.12 113 LEU A CA 1
ATOM 892 C C . LEU A 1 113 ? -0.297 11.344 15.933 1.00 65.12 113 LEU A C 1
ATOM 894 O O . LEU A 1 113 ? -0.228 11.600 14.739 1.00 65.12 113 LEU A O 1
ATOM 898 N N . GLU A 1 114 ? 0.582 10.544 16.539 1.00 61.62 114 GLU A N 1
ATOM 899 C CA . GLU A 1 114 ? 1.708 9.887 15.857 1.00 61.62 114 GLU A CA 1
ATOM 900 C C . GLU A 1 114 ? 1.256 8.697 14.983 1.00 61.62 114 GLU A C 1
ATOM 902 O O . GLU A 1 114 ? 1.751 8.507 13.869 1.00 61.62 114 GLU A O 1
ATOM 907 N N . ALA A 1 115 ? 0.281 7.910 15.452 1.00 59.19 115 ALA A N 1
ATOM 908 C CA . ALA A 1 115 ? -0.296 6.781 14.717 1.00 59.19 115 ALA A CA 1
ATOM 909 C C . ALA A 1 115 ? -1.274 7.207 13.607 1.00 59.19 115 ALA A C 1
ATOM 911 O O . ALA A 1 115 ? -1.564 6.409 12.708 1.00 59.19 115 ALA A O 1
ATOM 912 N N . GLN A 1 116 ? -1.779 8.446 13.642 1.00 57.50 116 GLN A N 1
ATOM 913 C CA . GLN A 1 116 ? -2.569 9.049 12.571 1.00 57.50 116 GLN A CA 1
ATOM 914 C C . GLN A 1 116 ? -1.673 9.336 11.361 1.00 57.50 116 GLN A C 1
ATOM 916 O O . GLN A 1 116 ? -1.135 10.423 11.174 1.00 57.50 116 GLN A O 1
ATOM 921 N N . GLY A 1 117 ? -1.517 8.319 10.516 1.00 55.44 117 GLY A N 1
ATOM 922 C CA . GLY A 1 117 ? -1.011 8.428 9.149 1.00 55.44 117 GLY A CA 1
ATOM 923 C C . GLY A 1 117 ? 0.503 8.578 9.011 1.00 55.44 117 GLY A C 1
ATOM 924 O O . GLY A 1 117 ? 1.063 7.985 8.098 1.00 55.44 117 GLY A O 1
ATOM 925 N N . ALA A 1 118 ? 1.190 9.300 9.898 1.00 59.69 118 ALA A N 1
ATOM 926 C CA . ALA A 1 118 ? 2.598 9.656 9.701 1.00 59.69 118 ALA A CA 1
ATOM 927 C C . ALA A 1 118 ? 3.538 8.440 9.700 1.00 59.69 118 ALA A C 1
ATOM 929 O O . ALA A 1 118 ? 4.272 8.243 8.732 1.00 59.69 118 ALA A O 1
ATOM 930 N N . GLU A 1 119 ? 3.489 7.595 10.735 1.00 59.28 119 GLU A N 1
ATOM 931 C CA . GLU A 1 119 ? 4.436 6.475 10.837 1.00 59.28 119 GLU A CA 1
ATOM 932 C C . GLU A 1 119 ? 4.141 5.367 9.815 1.00 59.28 119 GLU A C 1
ATOM 934 O O . GLU A 1 119 ? 5.056 4.830 9.197 1.00 59.28 119 GLU A O 1
ATOM 939 N N . GLN A 1 120 ? 2.862 5.083 9.548 1.00 63.53 120 GLN A N 1
ATOM 940 C CA . GLN A 1 120 ? 2.474 4.088 8.543 1.00 63.53 120 GLN A CA 1
ATOM 941 C C . GLN A 1 120 ? 2.805 4.552 7.119 1.00 63.53 120 GLN A C 1
ATOM 943 O O . GLN A 1 120 ? 3.386 3.786 6.351 1.00 63.53 120 GLN A O 1
ATOM 948 N N . ASN A 1 121 ? 2.528 5.819 6.786 1.00 70.31 121 ASN A N 1
ATOM 949 C CA . ASN A 1 121 ? 2.936 6.390 5.502 1.00 70.31 121 ASN A CA 1
ATOM 950 C C . ASN A 1 121 ? 4.458 6.408 5.361 1.00 70.31 121 ASN A C 1
ATOM 952 O O . ASN A 1 121 ? 4.965 6.175 4.266 1.00 70.31 121 ASN A O 1
ATOM 956 N N . ARG A 1 122 ? 5.201 6.639 6.454 1.00 74.19 122 ARG A N 1
ATOM 957 C CA . ARG A 1 122 ? 6.666 6.582 6.445 1.00 74.19 122 ARG A CA 1
ATOM 958 C C . ARG A 1 122 ? 7.163 5.189 6.073 1.00 74.19 122 ARG A C 1
ATOM 960 O O . ARG A 1 122 ? 7.990 5.085 5.172 1.00 74.19 122 ARG A O 1
ATOM 967 N N . THR A 1 123 ? 6.620 4.133 6.683 1.00 76.50 123 THR A N 1
ATOM 968 C CA . THR A 1 123 ? 6.966 2.745 6.329 1.00 76.50 123 THR A CA 1
ATOM 969 C C . THR A 1 123 ? 6.671 2.441 4.856 1.00 76.50 123 THR A C 1
ATOM 971 O O . THR A 1 123 ? 7.509 1.853 4.175 1.00 76.50 123 THR A O 1
ATOM 974 N N . TYR A 1 124 ? 5.524 2.882 4.327 1.00 80.88 124 TYR A N 1
ATOM 975 C CA . TYR A 1 124 ? 5.169 2.651 2.918 1.00 80.88 124 TYR A CA 1
ATOM 976 C C . TYR A 1 124 ? 6.091 3.379 1.956 1.00 80.88 124 TYR A C 1
ATOM 978 O O . TYR A 1 124 ? 6.599 2.779 1.011 1.00 80.88 124 TYR A O 1
ATOM 986 N N . ILE A 1 125 ? 6.336 4.662 2.217 1.00 83.00 125 ILE A N 1
ATOM 987 C CA . ILE A 1 125 ? 7.221 5.488 1.401 1.00 83.00 125 ILE A CA 1
ATOM 988 C C . ILE A 1 125 ? 8.628 4.890 1.403 1.00 83.00 125 ILE A C 1
ATOM 990 O O . ILE A 1 125 ? 9.221 4.751 0.336 1.00 83.00 125 ILE A O 1
ATOM 994 N N . MET A 1 126 ? 9.139 4.463 2.562 1.00 86.50 126 MET A N 1
ATOM 995 C CA . MET A 1 126 ? 10.431 3.777 2.648 1.00 86.50 126 MET A CA 1
ATOM 996 C C . MET A 1 126 ? 10.471 2.520 1.775 1.00 86.50 126 MET A C 1
ATOM 998 O O . MET A 1 126 ? 11.401 2.362 0.986 1.00 86.50 126 MET A O 1
ATOM 1002 N N . LYS A 1 127 ? 9.441 1.669 1.841 1.00 88.38 127 LYS A N 1
ATOM 1003 C CA . LYS A 1 127 ? 9.392 0.432 1.054 1.00 88.38 127 LYS A CA 1
ATOM 1004 C C . LYS A 1 127 ? 9.326 0.688 -0.455 1.00 88.38 127 LYS A C 1
ATOM 1006 O O . LYS A 1 127 ? 9.975 -0.015 -1.230 1.00 88.38 127 LYS A O 1
ATOM 1011 N N . ILE A 1 128 ? 8.585 1.712 -0.876 1.00 90.00 128 ILE A N 1
ATOM 1012 C CA . ILE A 1 128 ? 8.553 2.150 -2.277 1.00 90.00 128 ILE A CA 1
ATOM 1013 C C . ILE A 1 128 ? 9.936 2.667 -2.698 1.00 90.00 128 ILE A C 1
ATOM 1015 O O . ILE A 1 128 ? 10.429 2.283 -3.754 1.00 90.00 128 ILE A O 1
ATOM 1019 N N . HIS A 1 129 ? 10.614 3.466 -1.869 1.00 90.38 129 HIS A N 1
ATOM 1020 C CA . HIS A 1 129 ? 11.973 3.927 -2.169 1.00 90.38 129 HIS A CA 1
ATOM 1021 C C . HIS A 1 129 ? 12.978 2.777 -2.305 1.00 90.38 129 HIS A C 1
ATOM 1023 O O . HIS A 1 129 ? 13.818 2.821 -3.202 1.00 90.38 129 HIS A O 1
ATOM 1029 N N . GLU A 1 130 ? 12.891 1.742 -1.467 1.00 92.88 130 GLU A N 1
ATOM 1030 C CA . GLU A 1 130 ? 13.716 0.535 -1.607 1.00 92.88 130 GLU A CA 1
ATOM 1031 C C . GLU A 1 130 ? 13.489 -0.151 -2.960 1.00 92.88 130 GLU A C 1
ATOM 1033 O O . GLU A 1 130 ? 14.455 -0.470 -3.654 1.00 92.88 130 GLU A O 1
ATOM 1038 N N . ALA A 1 131 ? 12.225 -0.317 -3.367 1.00 93.75 131 ALA A N 1
ATOM 1039 C CA . ALA A 1 131 ? 11.874 -0.899 -4.661 1.00 93.75 131 ALA A CA 1
ATOM 1040 C C . ALA A 1 131 ? 12.435 -0.071 -5.825 1.00 93.75 131 ALA A C 1
ATOM 1042 O O . ALA A 1 131 ? 13.039 -0.613 -6.749 1.00 93.75 131 ALA A O 1
ATOM 1043 N N . VAL A 1 132 ? 12.289 1.253 -5.758 1.00 94.00 132 VAL A N 1
ATOM 1044 C CA . VAL A 1 132 ? 12.802 2.168 -6.784 1.00 94.00 132 VAL A CA 1
ATOM 1045 C C . VAL A 1 132 ? 14.318 2.130 -6.864 1.00 94.00 132 VAL A C 1
ATOM 1047 O O . VAL A 1 132 ? 14.866 2.081 -7.961 1.00 94.00 132 VAL A O 1
ATOM 1050 N N . ASN A 1 133 ? 15.010 2.096 -5.726 1.00 94.44 133 ASN A N 1
ATOM 1051 C CA . ASN A 1 133 ? 16.460 1.948 -5.711 1.00 94.44 133 ASN A CA 1
ATOM 1052 C C . ASN A 1 133 ? 16.886 0.622 -6.353 1.00 94.44 133 ASN A C 1
ATOM 1054 O O . ASN A 1 133 ? 17.827 0.612 -7.143 1.00 94.44 133 ASN A O 1
ATOM 1058 N N . ALA A 1 134 ? 16.178 -0.476 -6.077 1.00 95.38 134 ALA A N 1
ATOM 1059 C CA . ALA A 1 134 ? 16.458 -1.767 -6.698 1.00 95.38 134 ALA A CA 1
ATOM 1060 C C . ALA A 1 134 ? 16.248 -1.736 -8.224 1.00 95.38 134 ALA A C 1
ATOM 1062 O O . ALA A 1 134 ? 17.106 -2.220 -8.961 1.00 95.38 134 ALA A O 1
ATOM 1063 N N . ILE A 1 135 ? 15.175 -1.103 -8.712 1.00 96.25 135 ILE A N 1
ATOM 1064 C CA . ILE A 1 135 ? 14.931 -0.927 -10.156 1.00 96.25 135 ILE A CA 1
ATOM 1065 C C . ILE A 1 135 ? 16.018 -0.043 -10.785 1.00 96.25 135 ILE A C 1
ATOM 1067 O O . ILE A 1 135 ? 16.556 -0.381 -11.840 1.00 96.25 135 ILE A O 1
ATOM 1071 N N . ARG A 1 136 ? 16.408 1.045 -10.108 1.00 96.06 136 ARG A N 1
ATOM 1072 C CA . ARG A 1 136 ? 17.463 1.960 -10.564 1.00 96.06 136 ARG A CA 1
ATOM 1073 C C . ARG A 1 136 ? 18.809 1.256 -10.705 1.00 96.06 136 ARG A C 1
ATOM 1075 O O . ARG A 1 136 ? 19.523 1.504 -11.671 1.00 96.06 136 ARG A O 1
ATOM 1082 N N . LEU A 1 137 ? 19.151 0.370 -9.769 1.00 95.94 137 LEU A N 1
ATOM 1083 C CA . LEU A 1 137 ? 20.375 -0.429 -9.857 1.00 95.94 137 LEU A CA 1
ATOM 1084 C C . LEU A 1 137 ? 20.381 -1.302 -11.115 1.00 95.94 137 LEU A C 1
ATOM 1086 O O . LEU A 1 137 ? 21.389 -1.328 -11.815 1.00 95.94 137 LEU A O 1
ATOM 1090 N N . VAL A 1 138 ? 19.262 -1.957 -11.436 1.00 97.00 138 VAL A N 1
ATOM 1091 C CA . VAL A 1 138 ? 19.148 -2.775 -12.655 1.00 97.00 138 VAL A CA 1
ATOM 1092 C C . VAL A 1 138 ? 19.216 -1.908 -13.914 1.00 97.00 138 VAL A C 1
ATOM 1094 O O . VAL A 1 138 ? 19.940 -2.251 -14.844 1.00 97.00 138 VAL A O 1
ATOM 1097 N N . ARG A 1 139 ? 18.538 -0.752 -13.940 1.00 95.94 139 ARG A N 1
ATOM 1098 C CA . ARG A 1 139 ? 18.633 0.199 -15.061 1.00 95.94 139 ARG A CA 1
ATOM 1099 C C . ARG A 1 139 ? 20.084 0.607 -15.317 1.00 95.94 139 ARG A C 1
ATOM 1101 O O . ARG A 1 139 ? 20.544 0.535 -16.449 1.00 95.94 139 ARG A O 1
ATOM 1108 N N . ASN A 1 140 ? 20.804 1.002 -14.268 1.00 95.44 140 ASN A N 1
ATOM 1109 C CA . ASN A 1 140 ? 22.198 1.430 -14.381 1.00 95.44 140 ASN A CA 1
ATOM 1110 C C . ASN A 1 140 ? 23.118 0.288 -14.849 1.00 95.44 140 ASN A C 1
ATOM 1112 O O . ASN A 1 140 ? 24.097 0.540 -15.540 1.00 95.44 140 ASN A O 1
ATOM 1116 N N . GLN A 1 141 ? 22.817 -0.965 -14.487 1.00 95.38 141 GLN A N 1
ATOM 1117 C CA . GLN A 1 141 ? 23.540 -2.131 -15.007 1.00 95.38 141 GLN A CA 1
ATOM 1118 C C . GLN A 1 141 ? 23.309 -2.308 -16.511 1.00 95.38 141 GLN A C 1
ATOM 1120 O O . GLN A 1 141 ? 24.270 -2.480 -17.251 1.00 95.38 141 GLN A O 1
ATOM 1125 N N . VAL A 1 142 ? 22.059 -2.203 -16.969 1.00 94.50 142 VAL A N 1
ATOM 1126 C CA . VAL A 1 142 ? 21.724 -2.262 -18.402 1.00 94.50 142 VAL A CA 1
ATOM 1127 C C . VAL A 1 142 ? 22.383 -1.109 -19.170 1.00 94.50 142 VAL A C 1
ATOM 1129 O O . VAL A 1 142 ? 22.955 -1.333 -20.231 1.00 94.50 142 VAL A O 1
ATOM 1132 N N . GLU A 1 143 ? 22.375 0.106 -18.617 1.00 92.94 143 GLU A N 1
ATOM 1133 C CA . GLU A 1 143 ? 23.080 1.267 -19.182 1.00 92.94 143 GLU A CA 1
ATOM 1134 C C . GLU A 1 143 ? 24.586 1.002 -19.322 1.00 92.94 143 GLU A C 1
ATOM 1136 O O . GLU A 1 143 ? 25.162 1.245 -20.378 1.00 92.94 143 GLU A O 1
ATOM 1141 N N . ALA A 1 144 ? 25.21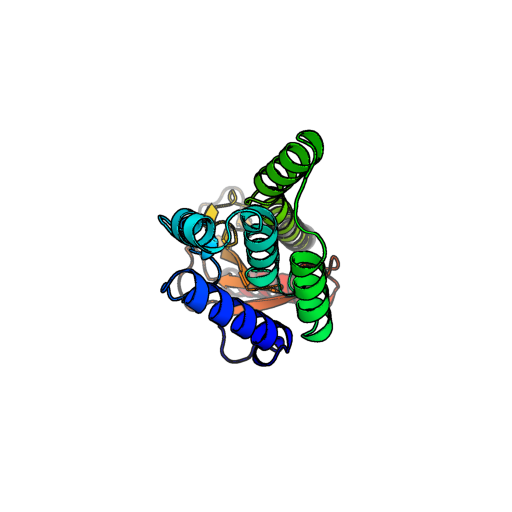9 0.438 -18.290 1.00 92.75 144 ALA A N 1
ATOM 1142 C CA . ALA A 1 144 ? 26.639 0.100 -18.321 1.00 92.75 144 ALA A CA 1
ATOM 1143 C C . ALA A 1 144 ? 26.974 -1.009 -19.336 1.00 92.75 144 ALA A C 1
ATOM 1145 O O . ALA A 1 144 ? 28.021 -0.942 -19.976 1.00 92.75 144 ALA A O 1
ATOM 1146 N N . GLU A 1 145 ? 26.101 -2.009 -19.498 1.00 93.62 145 GLU A N 1
ATOM 1147 C CA . GLU A 1 145 ? 26.258 -3.086 -20.490 1.00 93.62 145 GLU A CA 1
ATOM 1148 C C . GLU A 1 145 ? 26.143 -2.566 -21.933 1.00 93.62 145 GLU A C 1
ATOM 1150 O O . GLU A 1 145 ? 26.851 -3.045 -22.818 1.00 93.62 145 GLU A O 1
ATOM 1155 N N . ILE A 1 146 ? 25.280 -1.573 -22.170 1.00 88.06 146 ILE A N 1
ATOM 1156 C CA . ILE A 1 146 ? 25.069 -0.957 -23.490 1.00 88.06 146 ILE A CA 1
ATOM 1157 C C . ILE A 1 146 ? 26.120 0.128 -23.788 1.00 88.06 146 ILE A C 1
ATOM 1159 O O . ILE A 1 146 ? 26.441 0.382 -24.949 1.00 88.06 146 ILE A O 1
ATOM 1163 N N . GLY A 1 147 ? 26.690 0.756 -22.758 1.00 83.56 147 GLY A N 1
ATOM 1164 C CA . GLY A 1 147 ? 27.674 1.831 -22.878 1.00 83.56 147 GLY A CA 1
ATOM 1165 C C . GLY A 1 147 ? 27.044 3.194 -23.189 1.00 83.56 147 GLY A C 1
ATOM 1166 O O . GLY A 1 147 ? 25.851 3.412 -22.999 1.00 83.56 147 GLY A O 1
ATOM 1167 N N . ASN A 1 148 ? 27.847 4.130 -23.710 1.00 79.94 148 ASN A N 1
ATOM 1168 C CA . ASN A 1 148 ? 27.467 5.540 -23.932 1.00 79.94 148 ASN A CA 1
ATOM 1169 C C . ASN A 1 148 ? 26.411 5.771 -25.042 1.00 79.94 148 ASN A C 1
ATOM 1171 O O . ASN A 1 148 ? 26.282 6.884 -25.552 1.00 79.94 148 ASN A O 1
ATOM 1175 N N . HIS A 1 149 ? 25.689 4.731 -25.459 1.00 84.44 149 HIS A N 1
ATOM 1176 C CA . HIS A 1 149 ? 24.637 4.807 -26.473 1.00 84.44 149 HIS A CA 1
ATOM 1177 C C . HIS A 1 149 ? 23.271 5.175 -25.889 1.00 84.44 149 HIS A C 1
ATOM 1179 O O . HIS A 1 149 ? 22.425 5.701 -26.609 1.00 84.44 149 HIS A O 1
ATOM 1185 N N . LEU A 1 150 ? 23.070 4.937 -24.593 1.00 87.38 150 LEU A N 1
ATOM 1186 C CA . LEU A 1 150 ? 21.858 5.294 -23.868 1.00 87.38 150 LEU A CA 1
ATOM 1187 C C . LEU A 1 150 ? 22.215 6.089 -22.614 1.00 87.38 150 LEU A C 1
ATOM 1189 O O . LEU A 1 150 ? 23.321 5.992 -22.088 1.00 87.38 150 LEU A O 1
ATOM 1193 N N . SER A 1 151 ? 21.262 6.873 -22.127 1.00 89.56 151 SER A N 1
ATOM 1194 C CA . SER A 1 151 ? 21.337 7.522 -20.823 1.00 89.56 151 SER A CA 1
ATOM 1195 C C . SER A 1 151 ? 20.103 7.196 -20.005 1.00 89.56 151 SER A C 1
ATOM 1197 O O . SER A 1 151 ? 18.975 7.289 -20.498 1.00 89.56 151 SER A O 1
ATOM 1199 N N . GLY A 1 152 ? 20.317 6.820 -18.748 1.00 90.31 152 GLY A N 1
ATOM 1200 C CA . GLY A 1 152 ? 19.236 6.550 -17.813 1.00 90.31 152 GLY A CA 1
ATOM 1201 C C . GLY A 1 152 ? 18.404 7.803 -17.534 1.00 90.31 152 GLY A C 1
ATOM 1202 O O . GLY A 1 152 ? 18.939 8.866 -17.218 1.00 90.31 152 GLY A O 1
ATOM 1203 N N . ILE A 1 153 ? 17.079 7.670 -17.589 1.00 90.19 153 ILE A N 1
ATOM 1204 C CA . ILE A 1 153 ? 16.138 8.727 -17.210 1.00 90.19 153 ILE A CA 1
ATOM 1205 C C . ILE A 1 153 ? 15.152 8.235 -16.151 1.00 90.19 153 ILE A C 1
ATOM 1207 O O . ILE A 1 153 ? 14.827 7.047 -16.064 1.00 90.19 153 ILE A O 1
ATOM 1211 N N . GLU A 1 154 ? 14.707 9.161 -15.307 1.00 91.38 154 GLU A N 1
ATOM 1212 C CA . GLU A 1 154 ? 13.719 8.947 -14.257 1.00 91.38 154 GLU A CA 1
ATOM 1213 C C . GLU A 1 154 ? 12.908 10.233 -14.041 1.00 91.38 154 GLU A C 1
ATOM 1215 O O . GLU A 1 154 ? 13.475 11.327 -13.996 1.00 91.38 154 GLU A O 1
ATOM 1220 N N . THR A 1 155 ? 11.587 10.113 -13.905 1.00 87.75 155 THR A N 1
ATOM 1221 C CA . THR A 1 155 ? 10.728 11.219 -13.456 1.00 87.75 155 THR A CA 1
ATOM 1222 C C . THR A 1 155 ? 10.641 11.263 -11.933 1.00 87.75 155 THR A C 1
ATOM 1224 O O . THR A 1 155 ? 10.923 10.284 -11.247 1.00 87.75 155 THR A O 1
ATOM 1227 N N . GLY A 1 156 ? 10.163 12.381 -11.382 1.00 82.25 156 GLY A N 1
ATOM 1228 C CA . GLY A 1 156 ? 9.787 12.433 -9.969 1.00 82.25 156 GLY A CA 1
ATOM 1229 C C . GLY A 1 156 ? 8.669 11.443 -9.613 1.00 82.25 156 GLY A C 1
ATOM 1230 O O . GLY A 1 156 ? 7.968 10.923 -10.484 1.00 82.25 156 GLY A O 1
ATOM 1231 N N . PHE A 1 157 ? 8.493 11.216 -8.311 1.00 81.50 157 PHE A N 1
ATOM 1232 C CA . PHE A 1 157 ? 7.382 10.430 -7.781 1.00 81.50 157 PHE A CA 1
ATOM 1233 C C . PHE A 1 157 ? 6.067 11.190 -7.907 1.00 81.50 157 PHE A C 1
ATOM 1235 O O . PHE A 1 157 ? 5.895 12.250 -7.298 1.00 81.50 157 PHE A O 1
ATOM 1242 N N . TYR A 1 158 ? 5.107 10.595 -8.602 1.00 81.44 158 TYR A N 1
ATOM 1243 C CA . TYR A 1 158 ? 3.727 11.053 -8.583 1.00 81.44 158 TYR A CA 1
ATOM 1244 C C . TYR A 1 158 ? 2.970 10.281 -7.504 1.00 81.44 158 TYR A C 1
ATOM 1246 O O . TYR A 1 158 ? 2.891 9.053 -7.544 1.00 81.44 158 TYR A O 1
ATOM 1254 N N . LYS A 1 159 ? 2.431 11.003 -6.518 1.00 77.38 159 LYS A N 1
ATOM 1255 C CA . LYS A 1 159 ? 1.589 10.441 -5.455 1.00 77.38 159 LYS A CA 1
ATOM 1256 C C . LYS A 1 159 ? 0.131 10.728 -5.788 1.00 77.38 159 LYS A C 1
ATOM 1258 O O . LYS A 1 159 ? -0.280 11.883 -5.735 1.00 77.38 159 LYS A O 1
ATOM 1263 N N . SER A 1 160 ? -0.625 9.694 -6.141 1.00 67.94 160 SER A N 1
ATOM 1264 C CA . SER A 1 160 ? -2.083 9.784 -6.286 1.00 67.94 160 SER A CA 1
ATOM 1265 C C . SER A 1 160 ? -2.779 9.619 -4.935 1.00 67.94 160 SER A C 1
ATOM 1267 O O . SER A 1 160 ? -3.729 10.337 -4.649 1.00 67.94 160 SER A O 1
ATOM 1269 N N . GLU A 1 161 ? -2.278 8.711 -4.091 1.00 69.44 161 GLU A N 1
ATOM 1270 C CA . GLU A 1 161 ? -2.857 8.348 -2.791 1.00 69.44 161 GLU A CA 1
ATOM 1271 C C . GLU A 1 161 ? -1.745 7.958 -1.791 1.00 69.44 161 GLU A C 1
ATOM 1273 O O . GLU A 1 161 ? -0.619 7.668 -2.208 1.00 69.44 161 GLU A O 1
ATOM 1278 N N . PRO A 1 162 ? -2.012 7.879 -0.470 1.00 69.44 162 PRO A N 1
ATOM 1279 C CA . PRO A 1 162 ? -0.992 7.542 0.537 1.00 69.44 162 PRO A CA 1
ATOM 1280 C C . PRO A 1 162 ? -0.245 6.213 0.305 1.00 69.44 162 PRO A C 1
ATOM 1282 O O . PRO A 1 162 ? 0.864 6.029 0.805 1.00 69.44 162 PRO A O 1
ATOM 1285 N N . ARG A 1 163 ? -0.848 5.287 -0.451 1.00 75.25 163 ARG A N 1
ATOM 1286 C CA . ARG A 1 163 ? -0.359 3.920 -0.719 1.00 75.25 163 ARG A CA 1
ATOM 1287 C C . ARG A 1 163 ? -0.105 3.638 -2.195 1.00 75.25 163 ARG A C 1
ATOM 1289 O O . ARG A 1 163 ? 0.136 2.487 -2.558 1.00 75.25 163 ARG A O 1
ATOM 1296 N N . HIS A 1 164 ? -0.208 4.663 -3.032 1.00 86.75 164 HIS A N 1
ATOM 1297 C CA . HIS A 1 164 ? -0.090 4.537 -4.473 1.00 86.75 164 HIS A CA 1
ATOM 1298 C C . HIS A 1 164 ? 0.876 5.587 -4.990 1.00 86.75 164 HIS A C 1
ATOM 1300 O O . HIS A 1 164 ? 0.713 6.790 -4.774 1.00 86.75 164 HIS A O 1
ATOM 1306 N N . SER A 1 165 ? 1.935 5.129 -5.638 1.00 90.38 165 SER A N 1
ATOM 1307 C CA . SER A 1 165 ? 2.891 6.005 -6.298 1.00 90.38 165 SER A CA 1
ATOM 1308 C C . SER A 1 165 ? 3.296 5.409 -7.627 1.00 90.38 165 SER A C 1
ATOM 1310 O O . SER A 1 165 ? 3.261 4.195 -7.801 1.00 90.38 165 SER A O 1
ATOM 1312 N N . TRP A 1 166 ? 3.707 6.256 -8.557 1.00 92.50 166 TRP A N 1
ATOM 1313 C CA . TRP A 1 166 ? 4.245 5.808 -9.832 1.00 92.50 166 TRP A CA 1
ATOM 1314 C C . TRP A 1 166 ? 5.321 6.768 -10.330 1.00 92.50 166 TRP A C 1
ATOM 1316 O O . TRP A 1 166 ? 5.413 7.917 -9.882 1.00 92.50 166 TRP A O 1
ATOM 1326 N N . LEU A 1 167 ? 6.163 6.268 -11.229 1.00 93.81 167 LEU A N 1
ATOM 1327 C CA . LEU A 1 167 ? 7.197 7.039 -11.913 1.00 93.81 167 LEU A CA 1
ATOM 1328 C C . LEU A 1 167 ? 7.564 6.376 -13.243 1.00 93.81 167 LEU A C 1
ATOM 1330 O O . LEU A 1 167 ? 7.428 5.162 -13.400 1.00 93.81 167 LEU A O 1
ATOM 1334 N N . ASN A 1 168 ? 8.082 7.164 -14.177 1.00 93.62 168 ASN A N 1
ATOM 1335 C CA . ASN A 1 168 ? 8.652 6.647 -15.414 1.00 93.62 168 ASN A CA 1
ATOM 1336 C C . ASN A 1 168 ? 10.156 6.470 -15.217 1.00 93.62 168 ASN A C 1
ATOM 1338 O O . ASN A 1 168 ? 10.831 7.397 -14.761 1.00 93.62 168 ASN A O 1
ATOM 1342 N N . MET A 1 169 ? 10.687 5.296 -15.554 1.00 94.69 169 MET A N 1
ATOM 1343 C CA . MET A 1 169 ? 12.123 5.018 -15.489 1.00 94.69 169 MET A CA 1
ATOM 1344 C C . MET A 1 169 ? 12.548 4.198 -16.698 1.00 94.69 169 MET A C 1
ATOM 1346 O O . MET A 1 169 ? 11.940 3.175 -16.988 1.00 94.69 169 MET A O 1
ATOM 1350 N N . GLY A 1 170 ? 13.614 4.614 -17.375 1.00 93.44 170 GLY A N 1
ATOM 1351 C CA . GLY A 1 170 ? 14.116 3.902 -18.545 1.00 93.44 170 GLY A CA 1
ATOM 1352 C C . GLY A 1 170 ? 15.299 4.611 -19.188 1.00 93.44 170 GLY A C 1
ATOM 1353 O O . GLY A 1 170 ? 16.191 5.063 -18.471 1.00 93.44 170 GLY A O 1
ATOM 1354 N N . PHE A 1 171 ? 15.305 4.711 -20.515 1.00 93.62 171 PHE A N 1
ATOM 1355 C CA . PHE A 1 171 ? 16.449 5.162 -21.301 1.00 93.62 171 PHE A CA 1
ATOM 1356 C C . PHE A 1 171 ? 16.061 6.170 -22.381 1.00 93.62 171 PHE A C 1
ATOM 1358 O O . PHE A 1 171 ? 15.048 6.017 -23.068 1.00 93.62 171 PHE A O 1
ATOM 1365 N N . ASP A 1 172 ? 16.941 7.145 -22.573 1.00 90.62 172 ASP A N 1
ATOM 1366 C CA . ASP A 1 172 ? 16.951 8.057 -23.709 1.00 90.62 172 ASP A CA 1
ATOM 1367 C C . ASP A 1 172 ? 18.221 7.862 -24.539 1.00 90.62 172 ASP A C 1
ATOM 1369 O O . ASP A 1 172 ? 19.266 7.484 -24.013 1.00 90.62 172 ASP A O 1
ATOM 1373 N N . THR A 1 173 ? 18.149 8.198 -25.826 1.00 86.88 173 THR A N 1
ATOM 1374 C CA . THR A 1 173 ? 19.317 8.244 -26.713 1.00 86.88 173 THR A CA 1
ATOM 1375 C C . THR A 1 173 ? 19.899 9.669 -26.726 1.00 86.88 173 THR A C 1
ATOM 1377 O O . THR A 1 173 ? 19.226 10.590 -27.212 1.00 86.88 173 THR A O 1
ATOM 1380 N N . PRO A 1 174 ? 21.122 9.902 -26.207 1.00 81.94 174 PRO A N 1
ATOM 1381 C CA . PRO A 1 174 ? 21.701 11.242 -26.099 1.00 81.94 174 PRO A CA 1
ATOM 1382 C C . PRO A 1 174 ? 21.779 11.970 -27.441 1.00 81.94 174 PRO A C 1
ATOM 1384 O O . PRO A 1 174 ? 22.161 11.393 -28.455 1.00 81.94 174 PRO A O 1
ATOM 1387 N N . GLY A 1 175 ? 21.439 13.260 -27.450 1.00 78.25 175 GLY A N 1
ATOM 1388 C CA . GLY A 1 175 ? 21.569 14.103 -28.645 1.00 78.25 175 GLY A CA 1
ATOM 1389 C C . GLY A 1 175 ? 20.564 13.809 -29.764 1.00 78.25 175 GLY A C 1
ATOM 1390 O O . GLY A 1 175 ? 20.689 14.382 -30.844 1.00 78.25 175 GLY A O 1
ATOM 1391 N N . THR A 1 176 ? 19.558 12.964 -29.522 1.00 76.56 176 THR A N 1
ATOM 1392 C CA . THR A 1 176 ? 18.503 12.654 -30.499 1.00 76.56 176 THR A CA 1
ATOM 1393 C C . THR A 1 176 ? 17.111 12.868 -29.903 1.00 76.56 176 THR A C 1
ATOM 1395 O O . THR A 1 176 ? 16.915 12.862 -28.685 1.00 76.56 176 THR A O 1
ATOM 1398 N N . SER A 1 177 ? 16.121 13.091 -30.766 1.00 69.25 177 SER A N 1
ATOM 1399 C CA . SER A 1 177 ? 14.717 13.213 -30.365 1.00 69.25 177 SER A CA 1
ATOM 1400 C C . SER A 1 177 ? 14.024 11.859 -30.182 1.00 69.25 177 SER A C 1
ATOM 1402 O O . SER A 1 177 ? 13.036 11.816 -29.455 1.00 69.25 177 SER A O 1
ATOM 1404 N N . TYR A 1 178 ? 14.534 10.775 -30.780 1.00 74.38 178 TYR A N 1
ATOM 1405 C CA . TYR A 1 178 ? 13.977 9.417 -30.729 1.00 74.38 178 TYR A CA 1
ATOM 1406 C C . TYR A 1 178 ? 15.061 8.369 -31.071 1.00 74.38 178 TYR A C 1
ATOM 1408 O O . TYR A 1 178 ? 15.936 8.680 -31.881 1.00 74.38 178 TYR A O 1
ATOM 1416 N N . PRO A 1 179 ? 14.972 7.127 -30.550 1.00 68.25 179 PRO A N 1
ATOM 1417 C CA . PRO A 1 179 ? 13.890 6.605 -29.717 1.00 68.25 179 PRO A CA 1
ATOM 1418 C C . PRO A 1 179 ? 14.192 6.601 -28.210 1.00 68.25 179 PRO A C 1
ATOM 1420 O O . PRO A 1 179 ? 15.343 6.676 -27.771 1.00 68.25 179 PRO A O 1
ATOM 1423 N N . ARG A 1 180 ? 13.113 6.556 -27.422 1.00 83.75 180 ARG A N 1
ATOM 1424 C CA . ARG A 1 180 ? 13.114 6.542 -25.955 1.00 83.75 180 ARG A CA 1
ATOM 1425 C C . ARG A 1 180 ? 12.339 5.324 -25.474 1.00 83.75 180 ARG A C 1
ATOM 1427 O O . ARG A 1 180 ? 11.315 4.986 -26.060 1.00 83.75 180 ARG A O 1
ATOM 1434 N N . PHE A 1 181 ? 12.810 4.699 -24.403 1.00 91.75 181 PHE A N 1
ATOM 1435 C CA . PHE A 1 181 ? 12.089 3.633 -23.715 1.00 91.75 181 PHE A CA 1
ATOM 1436 C C . PHE A 1 181 ? 11.820 4.065 -22.281 1.00 91.75 181 PHE A C 1
ATOM 1438 O O . PHE A 1 181 ? 12.755 4.142 -21.488 1.00 91.75 181 PHE A O 1
ATOM 1445 N N . ARG A 1 182 ? 10.568 4.369 -21.929 1.00 91.56 182 ARG A N 1
ATOM 1446 C CA . ARG A 1 182 ? 10.219 4.912 -20.607 1.00 91.56 182 ARG A CA 1
ATOM 1447 C C . ARG A 1 182 ? 8.965 4.245 -20.035 1.00 91.56 182 ARG A C 1
ATOM 1449 O O . ARG A 1 182 ? 7.907 4.870 -19.984 1.00 91.56 182 ARG A O 1
ATOM 1456 N N . PRO A 1 183 ? 9.058 2.977 -19.609 1.00 94.50 183 PRO A N 1
ATOM 1457 C CA . PRO A 1 183 ? 7.939 2.317 -18.958 1.00 94.50 183 PRO A CA 1
ATOM 1458 C C . PRO A 1 183 ? 7.562 3.042 -17.662 1.00 94.50 183 PRO A C 1
ATOM 1460 O O . PRO A 1 183 ? 8.415 3.617 -16.971 1.00 94.50 183 PRO A O 1
ATOM 1463 N N . THR A 1 184 ? 6.280 2.979 -17.314 1.00 95.06 184 THR A N 1
ATOM 1464 C CA . THR A 1 184 ? 5.798 3.467 -16.022 1.00 95.06 184 THR A CA 1
ATOM 1465 C C . THR A 1 184 ? 5.801 2.329 -15.015 1.00 95.06 184 THR A C 1
ATOM 1467 O O . THR A 1 184 ? 5.112 1.328 -15.205 1.00 95.06 184 THR A O 1
ATOM 1470 N N . PHE A 1 185 ? 6.536 2.501 -13.920 1.00 95.62 185 PHE A N 1
ATOM 1471 C CA . PHE A 1 185 ? 6.466 1.619 -12.762 1.00 95.62 185 PHE A CA 1
ATOM 1472 C C . PHE A 1 185 ? 5.430 2.155 -11.779 1.00 95.62 185 PHE A C 1
ATOM 1474 O O . PHE A 1 185 ? 5.501 3.307 -11.346 1.00 95.62 185 PHE A O 1
ATOM 1481 N N . ASP A 1 186 ? 4.477 1.303 -11.428 1.00 94.44 186 ASP A N 1
ATOM 1482 C CA . ASP A 1 186 ? 3.366 1.597 -10.532 1.00 94.44 186 ASP A CA 1
ATOM 1483 C C . ASP A 1 186 ? 3.504 0.756 -9.259 1.00 94.44 186 ASP A C 1
ATOM 1485 O O . ASP A 1 186 ? 3.716 -0.459 -9.315 1.00 94.44 186 ASP A O 1
ATOM 1489 N N . PHE A 1 187 ? 3.436 1.424 -8.110 1.00 93.62 187 PHE A N 1
ATOM 1490 C CA . PHE A 1 187 ? 3.660 0.857 -6.787 1.00 93.62 187 PHE A CA 1
ATOM 1491 C C . PHE A 1 187 ? 2.388 0.992 -5.965 1.00 93.62 187 PHE A C 1
ATOM 1493 O O . PHE A 1 187 ? 1.973 2.107 -5.635 1.00 93.62 187 PHE A O 1
ATOM 1500 N N . GLN A 1 188 ? 1.808 -0.139 -5.577 1.00 90.88 188 GLN A N 1
ATOM 1501 C CA . GLN A 1 188 ? 0.589 -0.170 -4.782 1.00 90.88 188 GLN A CA 1
ATOM 1502 C C . GLN A 1 188 ? 0.794 -0.998 -3.516 1.00 90.88 188 GLN A C 1
ATOM 1504 O O . GLN A 1 188 ? 1.178 -2.165 -3.583 1.00 90.88 188 GLN A O 1
ATOM 1509 N N . ILE A 1 189 ? 0.500 -0.409 -2.355 1.00 87.19 189 ILE A N 1
ATOM 1510 C CA . ILE A 1 189 ? 0.414 -1.151 -1.094 1.00 87.19 189 ILE A CA 1
ATOM 1511 C C . ILE A 1 189 ? -1.026 -1.613 -0.891 1.00 87.19 189 ILE A C 1
ATOM 1513 O O . ILE A 1 189 ? -1.915 -0.806 -0.604 1.00 87.19 189 ILE A O 1
ATOM 1517 N N . VAL A 1 190 ? -1.257 -2.919 -1.005 1.00 85.19 190 VAL A N 1
ATOM 1518 C CA . VAL A 1 190 ? -2.567 -3.535 -0.773 1.00 85.19 190 VAL A CA 1
ATOM 1519 C C . VAL A 1 190 ? -2.483 -4.415 0.462 1.00 85.19 190 VAL A C 1
ATOM 1521 O O . VAL A 1 190 ? -1.872 -5.479 0.445 1.00 85.19 190 VAL A O 1
ATOM 1524 N N . SER A 1 191 ? -3.149 -3.989 1.537 1.00 78.31 191 SER A N 1
ATOM 1525 C CA . SER A 1 191 ? -2.997 -4.602 2.863 1.00 78.31 191 SER A CA 1
ATOM 1526 C C . SER A 1 191 ? -1.531 -4.542 3.306 1.00 78.31 191 SER A C 1
ATOM 1528 O O . SER A 1 191 ? -1.043 -3.445 3.552 1.00 78.31 191 SER A O 1
ATOM 1530 N N . ASP A 1 192 ? -0.830 -5.669 3.389 1.00 82.56 192 ASP A N 1
ATOM 1531 C CA . ASP A 1 192 ? 0.586 -5.786 3.738 1.00 82.56 192 ASP A CA 1
ATOM 1532 C C . ASP A 1 192 ? 1.483 -6.166 2.551 1.00 82.56 192 ASP A C 1
ATOM 1534 O O . ASP A 1 192 ? 2.676 -6.373 2.759 1.00 82.56 192 ASP A O 1
ATOM 1538 N N . GLU A 1 193 ? 0.961 -6.208 1.325 1.00 88.25 193 GLU A N 1
ATOM 1539 C CA . GLU A 1 193 ? 1.734 -6.513 0.120 1.00 88.25 193 GLU A CA 1
ATOM 1540 C C . GLU A 1 193 ? 2.109 -5.227 -0.630 1.00 88.25 193 GLU A C 1
ATOM 1542 O O . GLU A 1 193 ? 1.252 -4.384 -0.903 1.00 88.25 193 GLU A O 1
ATOM 1547 N N . LEU A 1 194 ? 3.379 -5.104 -1.019 1.00 91.88 194 LEU A N 1
ATOM 1548 C CA . LEU A 1 194 ? 3.806 -4.232 -2.105 1.00 91.88 194 LEU A CA 1
ATOM 1549 C C . LEU A 1 194 ? 3.609 -4.972 -3.428 1.00 91.88 194 LEU A C 1
ATOM 1551 O O . LEU A 1 194 ? 4.211 -6.023 -3.664 1.00 91.88 194 LEU A O 1
ATOM 1555 N N . ILE A 1 195 ? 2.808 -4.380 -4.303 1.00 93.81 195 ILE A N 1
ATOM 1556 C CA . ILE A 1 195 ? 2.608 -4.815 -5.680 1.00 93.81 195 ILE A CA 1
ATOM 1557 C C . ILE A 1 195 ? 3.326 -3.820 -6.584 1.00 93.81 195 ILE A C 1
ATOM 1559 O O . ILE A 1 195 ? 3.118 -2.612 -6.471 1.00 93.81 195 ILE A O 1
ATOM 1563 N N . ILE A 1 196 ? 4.172 -4.340 -7.469 1.00 95.44 196 ILE A N 1
ATOM 1564 C CA . ILE A 1 196 ? 4.852 -3.561 -8.500 1.00 95.44 196 ILE A CA 1
ATOM 1565 C C . ILE A 1 196 ? 4.310 -4.022 -9.843 1.00 95.44 196 ILE A C 1
ATOM 1567 O O . ILE A 1 196 ? 4.387 -5.211 -10.176 1.00 95.44 196 ILE A O 1
ATOM 1571 N N . SER A 1 197 ? 3.777 -3.072 -10.601 1.00 96.00 197 SER A N 1
ATOM 1572 C CA . SER A 1 197 ? 3.296 -3.288 -11.961 1.00 96.00 197 SER A CA 1
ATOM 1573 C C . SER A 1 197 ? 4.045 -2.388 -12.932 1.00 96.00 197 SER A C 1
ATOM 1575 O O . SER A 1 197 ? 4.569 -1.343 -12.544 1.00 96.00 197 SER A O 1
ATOM 1577 N N . VAL A 1 198 ? 4.093 -2.798 -14.193 1.00 95.38 198 VAL A N 1
ATOM 1578 C CA . VAL A 1 198 ? 4.643 -2.000 -15.283 1.00 95.38 198 VAL A CA 1
ATOM 1579 C C . VAL A 1 198 ? 3.570 -1.736 -16.333 1.00 95.38 198 VAL A C 1
ATOM 1581 O O . VAL A 1 198 ? 2.754 -2.609 -16.630 1.00 95.38 198 VAL A O 1
ATOM 1584 N N . PHE A 1 199 ? 3.587 -0.525 -16.874 1.00 92.19 199 PHE A N 1
ATOM 1585 C CA . PHE A 1 199 ? 2.790 -0.098 -18.018 1.00 92.19 199 PHE A CA 1
ATOM 1586 C C . PHE A 1 199 ? 3.714 0.370 -19.147 1.00 92.19 199 PHE A C 1
ATOM 1588 O O . PHE A 1 199 ? 4.877 0.722 -18.903 1.00 92.19 199 PHE A O 1
ATOM 1595 N N . SER A 1 200 ? 3.179 0.459 -20.368 1.00 83.06 200 SER A N 1
ATOM 1596 C CA . SER A 1 200 ? 3.792 1.304 -21.396 1.00 83.06 200 SER A CA 1
ATOM 1597 C C . SER A 1 200 ? 3.789 2.773 -20.959 1.00 83.06 200 SER A C 1
ATOM 1599 O O . SER A 1 200 ? 3.128 3.146 -19.984 1.00 83.06 200 SER A O 1
ATOM 1601 N N . GLU A 1 201 ? 4.560 3.606 -21.664 1.00 75.88 201 GLU A N 1
ATOM 1602 C CA . GLU A 1 201 ? 4.633 5.043 -21.378 1.00 75.88 201 GLU A CA 1
ATOM 1603 C C . GLU A 1 201 ? 3.215 5.653 -21.273 1.00 75.88 201 GLU A C 1
ATOM 1605 O O . GLU A 1 201 ? 2.265 5.212 -21.932 1.00 75.88 201 GLU A O 1
ATOM 1610 N N . ASP A 1 202 ? 3.062 6.616 -20.361 1.00 73.25 202 ASP A N 1
ATOM 1611 C CA . ASP A 1 202 ? 1.800 7.280 -19.998 1.00 73.25 202 ASP A CA 1
ATOM 1612 C C . ASP A 1 202 ? 0.726 6.395 -19.333 1.00 73.25 202 ASP A C 1
ATOM 1614 O O . ASP A 1 202 ? -0.454 6.749 -19.324 1.00 73.25 202 ASP A O 1
ATOM 1618 N N . ARG A 1 203 ? 1.116 5.264 -18.721 1.00 76.69 203 ARG A N 1
ATOM 1619 C CA . ARG A 1 203 ? 0.191 4.317 -18.051 1.00 76.69 203 ARG A CA 1
ATOM 1620 C C . ARG A 1 203 ? -0.913 3.804 -18.979 1.00 76.69 203 ARG A C 1
ATOM 1622 O O . ARG A 1 203 ? -2.031 3.524 -18.549 1.00 76.69 203 ARG A O 1
ATOM 1629 N N . THR A 1 204 ? -0.599 3.711 -20.264 1.00 75.94 204 THR A N 1
ATOM 1630 C CA . THR A 1 204 ? -1.495 3.153 -21.273 1.00 75.94 204 THR A CA 1
ATOM 1631 C C . THR A 1 204 ? -1.468 1.620 -21.216 1.00 75.94 204 THR A C 1
ATOM 1633 O O . THR A 1 204 ? -0.484 1.019 -20.788 1.00 75.94 204 THR A O 1
ATOM 1636 N N . GLY A 1 205 ? -2.561 0.975 -21.631 1.00 81.31 205 GLY A N 1
ATOM 1637 C CA . GLY A 1 205 ? -2.666 -0.487 -21.664 1.00 81.31 205 GLY A CA 1
ATOM 1638 C C . GLY A 1 205 ? -2.956 -1.153 -20.313 1.00 81.31 205 GLY A C 1
ATOM 1639 O O . GLY A 1 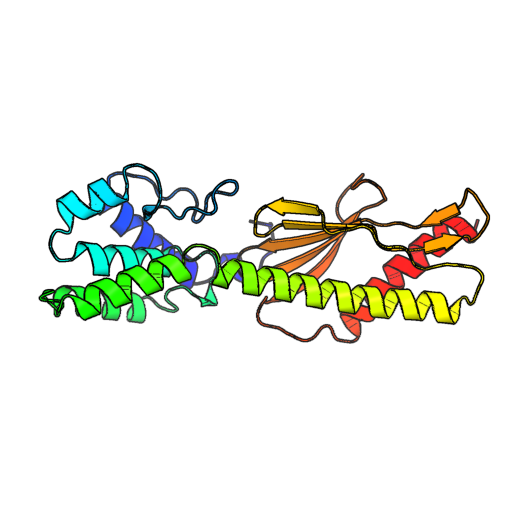205 ? -3.220 -0.497 -19.306 1.00 81.31 205 GLY A O 1
ATOM 1640 N N . GLU A 1 206 ? -2.948 -2.487 -20.321 1.00 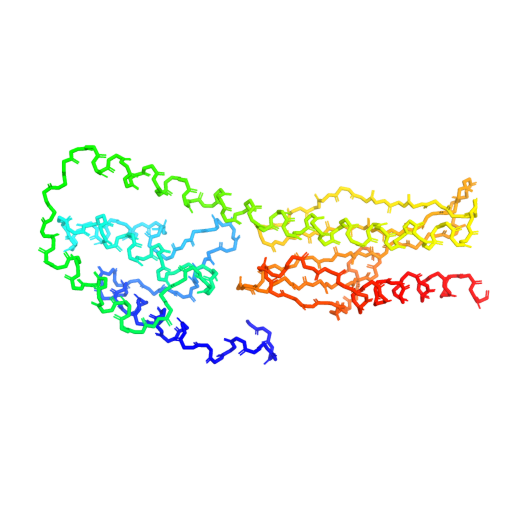84.69 206 GLU A N 1
ATOM 1641 C CA . GLU A 1 206 ? -3.180 -3.302 -19.126 1.00 84.69 206 GLU A CA 1
ATOM 1642 C C . GLU A 1 206 ? -1.900 -3.402 -18.279 1.00 84.69 206 GLU A C 1
ATOM 1644 O O . GLU A 1 206 ? -0.833 -3.703 -18.826 1.00 84.69 206 GLU A O 1
ATOM 1649 N N . PRO A 1 207 ? -1.976 -3.197 -16.950 1.00 89.25 207 PRO A N 1
ATOM 1650 C CA . PRO A 1 207 ? -0.824 -3.356 -16.074 1.00 89.25 207 PRO A CA 1
ATOM 1651 C C . PRO A 1 207 ? -0.318 -4.793 -16.080 1.00 89.25 207 PRO A C 1
ATOM 1653 O O . PRO A 1 207 ? -1.057 -5.731 -15.773 1.00 89.25 207 PRO A O 1
ATOM 1656 N N . GLN A 1 208 ? 0.984 -4.962 -16.289 1.00 92.56 208 GLN A N 1
ATOM 1657 C CA . GLN A 1 208 ? 1.639 -6.235 -16.037 1.00 92.56 208 GLN A CA 1
ATOM 1658 C C . GLN A 1 208 ? 2.227 -6.240 -14.625 1.00 92.56 208 GLN A C 1
ATOM 1660 O O . GLN A 1 208 ? 3.159 -5.497 -14.322 1.00 92.56 208 GLN A O 1
ATOM 1665 N N . ILE A 1 209 ? 1.712 -7.107 -13.750 1.00 94.12 209 ILE A N 1
ATOM 1666 C CA . ILE A 1 209 ? 2.281 -7.302 -12.409 1.00 94.12 209 ILE A CA 1
ATOM 1667 C C . ILE A 1 209 ? 3.624 -8.025 -12.546 1.00 94.12 209 ILE A C 1
ATOM 1669 O O . ILE A 1 209 ? 3.677 -9.193 -12.935 1.00 94.12 209 ILE A O 1
ATOM 1673 N N . ILE A 1 210 ? 4.713 -7.351 -12.180 1.00 94.38 210 ILE A N 1
ATOM 1674 C CA . ILE A 1 210 ? 6.073 -7.901 -12.273 1.00 94.38 210 ILE A CA 1
ATOM 1675 C C . ILE A 1 210 ? 6.538 -8.483 -10.939 1.00 94.38 210 ILE A C 1
ATOM 1677 O O . ILE A 1 210 ? 7.256 -9.490 -10.907 1.00 94.38 210 ILE A O 1
ATOM 1681 N N . TRP A 1 211 ? 6.090 -7.905 -9.823 1.00 95.00 211 TRP A N 1
ATOM 1682 C CA . TRP A 1 211 ? 6.517 -8.336 -8.499 1.00 95.00 211 TRP A CA 1
ATOM 1683 C C . TRP A 1 211 ? 5.446 -8.145 -7.433 1.00 95.00 211 TRP A C 1
ATOM 1685 O O . TRP A 1 211 ? 4.665 -7.194 -7.468 1.00 95.00 211 TRP A O 1
ATOM 1695 N N . ARG A 1 212 ? 5.451 -9.053 -6.457 1.00 93.06 212 ARG A N 1
ATOM 1696 C CA . ARG A 1 212 ? 4.657 -8.979 -5.232 1.00 93.06 212 ARG A CA 1
ATOM 1697 C C . ARG A 1 212 ? 5.539 -9.409 -4.075 1.00 93.06 212 ARG A C 1
ATOM 1699 O O . ARG A 1 212 ? 6.231 -10.418 -4.184 1.00 93.06 212 ARG A O 1
ATOM 1706 N N . THR A 1 213 ? 5.526 -8.650 -2.992 1.00 91.12 213 THR A N 1
ATOM 1707 C CA . THR A 1 213 ? 6.260 -9.001 -1.775 1.00 91.12 213 THR A CA 1
ATOM 1708 C C . THR A 1 213 ? 5.577 -8.407 -0.557 1.00 91.12 213 THR A C 1
ATOM 1710 O O . THR A 1 213 ? 4.899 -7.387 -0.664 1.00 91.12 213 THR A O 1
ATOM 1713 N N . GLU A 1 214 ? 5.766 -9.009 0.610 1.00 87.38 214 GLU A N 1
ATOM 1714 C CA . GLU A 1 214 ? 5.332 -8.396 1.861 1.00 87.38 214 GLU A CA 1
ATOM 1715 C C . GLU A 1 214 ? 6.089 -7.082 2.107 1.00 87.38 214 GLU A C 1
ATOM 1717 O O . GLU A 1 214 ? 7.282 -6.951 1.828 1.00 87.38 214 GLU A O 1
ATOM 1722 N N . THR A 1 215 ? 5.405 -6.100 2.681 1.00 84.44 215 THR A N 1
ATOM 1723 C CA . THR A 1 215 ? 5.969 -4.800 3.084 1.00 84.44 215 THR A CA 1
ATOM 1724 C C . THR A 1 215 ? 7.055 -4.915 4.150 1.00 84.44 215 THR A C 1
ATOM 1726 O O . THR A 1 215 ? 7.849 -3.997 4.318 1.00 84.44 215 THR A O 1
ATOM 1729 N N . THR A 1 216 ? 7.107 -6.039 4.856 1.00 81.50 216 THR A N 1
ATOM 1730 C CA . THR A 1 216 ? 8.132 -6.394 5.843 1.00 81.50 216 THR A CA 1
ATOM 1731 C C . THR A 1 216 ? 9.360 -7.047 5.220 1.00 81.50 216 THR A C 1
ATOM 1733 O O . THR A 1 216 ? 10.419 -7.047 5.842 1.00 81.50 216 THR A O 1
ATOM 1736 N N . ASN A 1 217 ? 9.251 -7.598 4.008 1.00 82.56 217 ASN A N 1
ATOM 1737 C CA . ASN A 1 217 ? 10.386 -8.208 3.332 1.00 82.56 217 ASN A CA 1
ATOM 1738 C C . ASN A 1 217 ? 11.277 -7.108 2.754 1.00 82.56 217 ASN A C 1
ATOM 1740 O O . ASN A 1 217 ? 10.867 -6.409 1.830 1.00 82.56 217 ASN A O 1
ATOM 1744 N N . SER A 1 218 ? 12.487 -6.953 3.282 1.00 74.38 218 SER A N 1
ATOM 1745 C CA . SER A 1 218 ? 13.457 -5.936 2.867 1.00 74.38 218 SER A CA 1
ATOM 1746 C C . SER A 1 218 ? 14.271 -6.314 1.625 1.00 74.38 218 SER A C 1
ATOM 1748 O O . SER A 1 218 ? 14.900 -5.431 1.045 1.00 74.38 218 SER A O 1
ATOM 1750 N N . ASP A 1 219 ? 14.248 -7.574 1.181 1.00 83.56 219 ASP A N 1
ATOM 1751 C CA . ASP A 1 219 ? 15.152 -8.046 0.133 1.00 83.56 219 ASP A CA 1
ATOM 1752 C C . ASP A 1 219 ? 14.486 -8.141 -1.250 1.00 83.56 219 ASP A C 1
ATOM 1754 O O . ASP A 1 219 ? 13.524 -8.880 -1.479 1.00 83.56 219 ASP A O 1
ATOM 1758 N N . PHE A 1 220 ? 15.052 -7.390 -2.194 1.00 87.44 220 PHE A N 1
ATOM 1759 C CA . PHE A 1 220 ? 14.780 -7.489 -3.623 1.00 87.44 220 PHE A CA 1
ATOM 1760 C C . PHE A 1 220 ? 15.901 -8.319 -4.268 1.00 87.44 220 PHE A C 1
ATOM 1762 O O . PHE A 1 220 ? 16.849 -7.783 -4.859 1.00 87.44 220 PHE A O 1
ATOM 1769 N N . GLY A 1 221 ? 15.793 -9.638 -4.094 1.00 90.56 221 GLY A N 1
ATOM 1770 C CA . GLY A 1 221 ? 16.776 -10.621 -4.550 1.00 90.56 221 GLY A CA 1
ATOM 1771 C C . GLY A 1 221 ? 16.845 -10.792 -6.073 1.00 90.56 221 GLY A C 1
ATOM 1772 O O . GLY A 1 221 ? 16.193 -10.084 -6.846 1.00 90.56 221 GLY A O 1
ATOM 1773 N N . ASP A 1 222 ? 17.625 -11.774 -6.518 1.00 93.56 222 ASP A N 1
ATOM 1774 C CA . ASP A 1 222 ? 18.000 -11.930 -7.931 1.00 93.56 222 ASP A CA 1
ATOM 1775 C C . ASP A 1 222 ? 16.811 -12.156 -8.870 1.00 93.56 222 ASP A C 1
ATOM 1777 O O . ASP A 1 222 ? 16.785 -11.618 -9.974 1.00 93.56 222 ASP A O 1
ATOM 1781 N N . VAL A 1 223 ? 15.777 -12.874 -8.421 1.00 94.81 223 VAL A N 1
ATOM 1782 C CA . VAL A 1 223 ? 14.572 -13.122 -9.233 1.00 94.81 223 VAL A CA 1
ATOM 1783 C C . VAL A 1 223 ? 13.853 -11.814 -9.572 1.00 94.81 223 VAL A C 1
ATOM 1785 O O . VAL A 1 223 ? 13.394 -11.634 -10.698 1.00 94.81 223 VAL A O 1
ATOM 1788 N N . PHE A 1 224 ? 13.769 -10.882 -8.618 1.00 95.31 224 PHE A N 1
ATOM 1789 C CA . PHE A 1 224 ? 13.200 -9.562 -8.877 1.00 95.31 224 PHE A CA 1
ATOM 1790 C C . PHE A 1 224 ? 14.046 -8.805 -9.896 1.00 95.31 224 PHE A C 1
ATOM 1792 O O . PHE A 1 224 ? 13.521 -8.306 -10.889 1.00 95.31 224 PHE A O 1
ATOM 1799 N N . ARG A 1 225 ? 15.364 -8.762 -9.672 1.00 95.75 225 ARG A N 1
ATOM 1800 C CA . ARG A 1 225 ? 16.305 -8.048 -10.542 1.00 95.75 225 ARG A CA 1
ATOM 1801 C C . ARG A 1 225 ? 16.258 -8.570 -11.972 1.00 95.75 225 ARG A C 1
ATOM 1803 O O . ARG A 1 225 ? 16.237 -7.763 -12.897 1.00 95.75 225 ARG A O 1
ATOM 1810 N N . GLN A 1 226 ? 16.163 -9.887 -12.147 1.00 96.25 226 GLN A N 1
ATOM 1811 C CA . GLN A 1 226 ? 16.029 -10.502 -13.461 1.00 96.25 226 GLN A CA 1
ATOM 1812 C C . GLN A 1 226 ? 14.738 -10.066 -14.157 1.00 96.25 226 GLN A C 1
ATOM 1814 O O . GLN A 1 226 ? 14.800 -9.612 -15.291 1.00 96.25 226 GLN A O 1
ATOM 1819 N N . LYS A 1 227 ? 13.587 -10.080 -13.469 1.00 96.62 227 LYS A N 1
ATOM 1820 C CA . LYS A 1 227 ? 12.325 -9.601 -14.060 1.00 96.62 227 LYS A CA 1
ATOM 1821 C C . LYS A 1 227 ? 12.384 -8.133 -14.484 1.00 96.62 227 LYS A C 1
ATOM 1823 O O . LYS A 1 227 ? 11.844 -7.777 -15.525 1.00 96.62 227 LYS A O 1
ATOM 1828 N N . ILE A 1 228 ? 13.032 -7.277 -13.692 1.00 97.44 228 ILE A N 1
ATOM 1829 C CA . ILE A 1 228 ? 13.251 -5.873 -14.069 1.00 97.44 228 ILE A CA 1
ATOM 1830 C C . ILE A 1 228 ? 14.168 -5.776 -15.294 1.00 97.44 228 ILE A C 1
ATOM 1832 O O . ILE A 1 228 ? 13.903 -4.985 -16.199 1.00 97.44 228 ILE A O 1
ATOM 1836 N N . LYS A 1 229 ? 15.230 -6.587 -15.345 1.00 96.69 229 LYS A N 1
ATOM 1837 C CA . LYS A 1 229 ? 16.137 -6.634 -16.493 1.00 96.69 229 LYS A CA 1
ATOM 1838 C C . LYS A 1 229 ? 15.392 -7.065 -17.756 1.00 96.69 229 LYS A C 1
ATOM 1840 O O . LYS A 1 229 ? 15.564 -6.420 -18.783 1.00 96.69 229 LYS A O 1
ATOM 1845 N N . ASP A 1 230 ? 14.519 -8.064 -17.664 1.00 96.31 230 ASP A N 1
ATOM 1846 C CA . ASP A 1 230 ? 13.701 -8.541 -18.784 1.00 96.31 230 ASP A CA 1
ATOM 1847 C C . ASP A 1 230 ? 12.769 -7.441 -19.321 1.00 96.31 230 ASP A C 1
ATOM 1849 O O . ASP A 1 230 ? 12.650 -7.284 -20.534 1.00 96.31 230 ASP A O 1
ATOM 1853 N N . VAL A 1 231 ? 12.171 -6.624 -18.441 1.00 96.06 231 VAL A N 1
ATOM 1854 C CA . VAL A 1 231 ? 11.371 -5.448 -18.843 1.00 96.06 231 VAL A CA 1
ATOM 1855 C C . VAL A 1 231 ? 12.217 -4.455 -19.641 1.00 96.06 231 VAL A C 1
ATOM 1857 O O . VAL A 1 231 ? 11.800 -4.006 -20.709 1.00 96.06 231 VAL A O 1
ATOM 1860 N N . PHE A 1 232 ? 13.408 -4.109 -19.143 1.00 95.69 232 PHE A N 1
ATOM 1861 C CA . PHE A 1 232 ? 14.289 -3.156 -19.819 1.00 95.69 232 PHE A CA 1
ATOM 1862 C C . PHE A 1 232 ? 14.824 -3.685 -21.150 1.00 95.69 232 PHE A C 1
ATOM 1864 O O . PHE A 1 232 ? 14.743 -2.989 -22.159 1.00 95.69 232 PHE A O 1
ATOM 1871 N N . VAL A 1 233 ? 15.342 -4.911 -21.169 1.00 94.81 233 VAL A N 1
ATOM 1872 C CA . VAL A 1 233 ? 15.913 -5.528 -22.371 1.00 94.81 233 VAL A CA 1
ATOM 1873 C C . VAL A 1 233 ? 14.834 -5.782 -23.418 1.00 94.81 233 VAL A C 1
ATOM 1875 O O . VAL A 1 233 ? 15.050 -5.469 -24.586 1.00 94.81 233 VAL A O 1
ATOM 1878 N N . GLY A 1 234 ? 13.667 -6.292 -23.015 1.00 93.56 234 GLY A N 1
ATOM 1879 C CA . GLY A 1 234 ? 12.541 -6.523 -23.918 1.00 93.56 234 GLY A CA 1
ATOM 1880 C C . GLY A 1 234 ? 12.083 -5.235 -24.598 1.00 93.56 234 GLY A C 1
ATOM 1881 O O . GLY A 1 234 ? 12.018 -5.176 -25.823 1.00 93.56 234 GLY A O 1
ATOM 1882 N N . GLY A 1 235 ? 11.875 -4.169 -23.822 1.00 91.69 235 GLY A N 1
ATOM 1883 C CA . GLY A 1 235 ? 11.452 -2.883 -24.371 1.00 91.69 235 GLY A CA 1
ATOM 1884 C C . GLY A 1 235 ? 12.488 -2.212 -25.274 1.00 91.69 235 GLY A C 1
ATOM 1885 O O . GLY A 1 235 ? 12.135 -1.646 -26.307 1.00 91.69 235 GLY A O 1
ATOM 1886 N N . LEU A 1 236 ? 13.778 -2.309 -24.935 1.00 91.75 236 LEU A N 1
ATOM 1887 C CA . LEU A 1 236 ? 14.849 -1.834 -25.815 1.00 91.75 236 LEU A CA 1
ATOM 1888 C C . LEU A 1 236 ? 14.920 -2.651 -27.112 1.00 91.75 236 LEU A C 1
ATOM 1890 O O . LEU A 1 236 ? 15.084 -2.073 -28.185 1.00 91.75 236 LEU A O 1
ATOM 1894 N N . ASN A 1 237 ? 14.753 -3.972 -27.040 1.00 91.81 237 ASN A N 1
ATOM 1895 C CA . ASN A 1 237 ? 14.714 -4.829 -28.221 1.00 91.81 237 ASN A CA 1
ATOM 1896 C C . ASN A 1 237 ? 13.518 -4.504 -29.131 1.00 91.81 237 ASN A C 1
ATOM 1898 O O . ASN A 1 237 ? 13.669 -4.488 -30.347 1.00 91.81 237 ASN A O 1
ATOM 1902 N N . ASP A 1 238 ? 12.353 -4.179 -28.571 1.00 89.50 238 ASP A N 1
ATOM 1903 C CA . ASP A 1 238 ? 11.184 -3.780 -29.366 1.00 89.50 238 ASP A CA 1
ATOM 1904 C C . ASP A 1 238 ? 11.401 -2.470 -30.139 1.00 89.50 238 ASP A C 1
ATOM 1906 O O . ASP A 1 238 ? 10.824 -2.277 -31.212 1.00 89.50 238 ASP A O 1
ATOM 1910 N N . ILE A 1 239 ? 12.244 -1.585 -29.603 1.00 88.06 239 ILE A N 1
ATOM 1911 C CA . ILE A 1 239 ? 12.578 -0.289 -30.197 1.00 88.06 239 ILE A CA 1
ATOM 1912 C C . ILE A 1 239 ? 13.704 -0.398 -31.231 1.00 88.06 239 ILE A C 1
ATOM 1914 O O . ILE A 1 239 ? 13.609 0.219 -32.290 1.00 88.06 239 ILE A O 1
ATOM 1918 N N . PHE A 1 240 ? 14.771 -1.138 -30.922 1.00 85.56 240 PHE A N 1
ATOM 1919 C CA . PHE A 1 240 ? 16.009 -1.157 -31.716 1.00 85.56 240 PHE A CA 1
ATOM 1920 C C . PHE A 1 240 ? 16.241 -2.452 -32.503 1.00 85.56 240 PHE A C 1
ATOM 1922 O O . PHE A 1 240 ? 17.091 -2.479 -33.385 1.00 85.56 240 PHE A O 1
ATOM 1929 N N . GLY A 1 241 ? 15.534 -3.533 -32.176 1.00 76.94 241 GLY A N 1
ATOM 1930 C CA . GLY A 1 241 ? 15.700 -4.851 -32.796 1.00 76.94 241 GLY A CA 1
ATOM 1931 C C . GLY A 1 241 ? 14.884 -5.063 -34.075 1.00 76.94 241 GLY A C 1
ATOM 1932 O O . GLY A 1 241 ? 14.848 -6.187 -34.576 1.00 76.94 241 GLY A O 1
ATOM 1933 N N . ARG A 1 242 ? 14.207 -4.021 -34.577 1.00 57.31 242 ARG A N 1
ATOM 1934 C CA . ARG A 1 242 ? 13.444 -4.035 -35.835 1.00 57.31 242 ARG A CA 1
ATOM 1935 C C . ARG A 1 242 ? 14.215 -3.393 -36.976 1.00 57.31 242 ARG A C 1
ATOM 1937 O O . ARG A 1 242 ? 14.817 -2.324 -36.745 1.00 57.31 242 ARG A O 1
#

Sequence (242 aa):
MAPDSPNKRDQRSDVTFVVGILFYVLTGKNPSVLEESETGRRPHQRPGASESIRAVANDWTLSTLALFDRGFSPLLNSRFQSARELRQELKRIMENKPTPAAGEVLSEIRKRLEAQGAEQNRTYIMKIHEAVNAIRLVRNQVEAEIGNHLSGIETGFYKSEPRHSWLNMGFDTPGTSYPRFRPTFDFQIVSDELIISVFSEDRTGEPQIIWRTETTNSDFGDVFRQKIKDVFVGGLNDIFGR